Protein AF-A0A166X738-F1 (afdb_monomer)

Foldseek 3Di:
DLLQLLVCVVVLVLLSNCCQFAPFDDDDPVDPDDRTPLLVVFVVLVVCQVVQCPDPPQVLPPQRVQVVCLVVCCVVCCVVPVCVVVSVLSSLLSQLLSQLLNQLRCVVVVHHRGGRDHPLLCQVVDPDQGSLNVVLVQCVVQFLNDSNLVSCRLNSGSVSSVVSSVRCCVPPSVPPPPD

pLDDT: mean 89.38, std 10.73, range [49.12, 98.5]

Solvent-accessible surface area (backbone atoms only — not comparable to full-atom values): 9939 Å² total; per-residue (Å²): 109,66,70,63,39,41,53,18,56,77,69,67,34,31,51,60,36,34,47,58,44,66,33,70,56,85,80,52,102,87,59,86,84,57,57,28,45,39,44,47,52,40,53,56,50,59,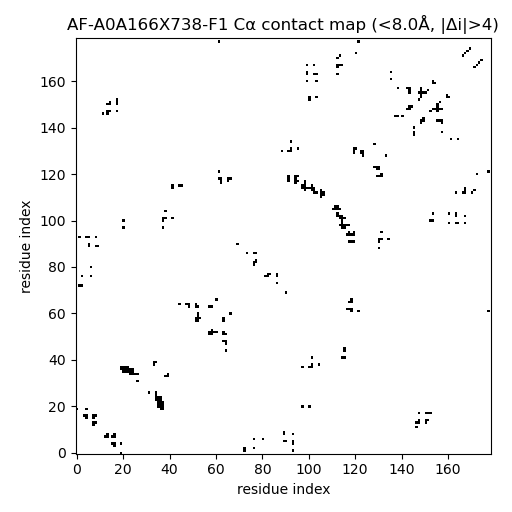73,40,47,71,59,40,42,70,39,88,96,23,63,84,47,94,30,38,64,44,54,49,50,52,64,68,46,42,62,63,50,31,72,75,67,68,37,71,84,51,45,64,58,46,51,37,53,45,37,51,51,52,17,48,51,29,18,42,55,30,42,75,69,80,40,72,78,48,50,58,73,34,62,43,70,67,50,60,74,52,99,69,80,27,63,64,57,49,52,53,52,52,40,67,74,40,35,57,71,20,62,52,21,64,38,44,36,61,82,40,30,38,69,53,44,49,52,42,50,54,47,44,41,63,66,51,61,69,64,58,78,86,114

Secondary structure (DSSP, 8-state):
-HHHHHHHHHTT-HHHHHHHHHPBPPPPTT--S--BHHHHHHHHHHHHHHHHTTSTT-TT-SSHHHHHHHHHHHHHHHHHH--GGGHHHHHHHHHHHHHHHHHHHHHHTT--------THHHHTTSSS--HHHHHHHHHHHHGGGSHHHHTTGGGG-HHHHHHHHHHHHHHTGGG----

Organism: NCBI:txid1365250

Radius of gyration: 15.96 Å; Cα contacts (8 Å, |Δi|>4): 202; chains: 1; bounding box: 40×41×42 Å

Mean predicted aligned error: 4.98 Å

Sequence (179 aa):
MYHAGIAALEGKNYKSLASIFYTKLGFSDYDNKDPFFALRVANAADELVDVFKRIPDHERNYTPISEYLYKLIQPELDDMLFLGKGYEELFDEFEILFALVVADLNKQDDRYVWGPLGRFGWKNRRHGTSPFEKLRKEAARSKNNWGPIKAGMFGGRYERFEEVAEQYKNEILANLRWF

Structure (mmCIF, N/CA/C/O backbone):
data_AF-A0A166X738-F1
#
_entry.id   AF-A0A166X738-F1
#
loop_
_atom_site.group_PDB
_atom_site.id
_atom_site.type_symbol
_atom_site.label_atom_id
_atom_site.label_alt_id
_atom_site.label_comp_id
_atom_site.label_asym_id
_atom_site.label_entity_id
_atom_site.label_seq_id
_atom_site.pdbx_PDB_ins_code
_atom_site.Cartn_x
_atom_site.Cartn_y
_atom_site.Cartn_z
_atom_site.occupancy
_atom_site.B_iso_or_equiv
_atom_site.auth_seq_id
_atom_site.auth_comp_id
_atom_site.auth_asym_id
_atom_site.auth_atom_id
_atom_site.pdbx_PDB_model_num
ATOM 1 N N . MET A 1 1 ? -1.830 -11.522 -5.787 1.00 90.62 1 MET A N 1
ATOM 2 C CA . MET A 1 1 ? -2.227 -10.256 -5.130 1.00 90.62 1 MET A CA 1
ATOM 3 C C . MET A 1 1 ? -2.080 -9.064 -6.070 1.00 90.62 1 MET A C 1
ATOM 5 O O . MET A 1 1 ? -3.099 -8.468 -6.370 1.00 90.62 1 MET A O 1
ATOM 9 N N . TYR A 1 2 ? -0.878 -8.764 -6.583 1.00 94.56 2 TYR A N 1
ATOM 10 C CA . TYR A 1 2 ? -0.628 -7.593 -7.445 1.00 94.56 2 TYR A CA 1
ATOM 11 C C . TYR A 1 2 ? -1.510 -7.530 -8.704 1.00 94.56 2 TYR A C 1
ATOM 13 O O . TYR A 1 2 ? -2.216 -6.546 -8.865 1.00 94.56 2 TYR A O 1
ATOM 21 N N . HIS A 1 3 ? -1.569 -8.585 -9.530 1.00 93.88 3 HIS A N 1
ATOM 22 C CA . HIS A 1 3 ? -2.442 -8.617 -10.719 1.00 93.88 3 HIS A CA 1
ATOM 23 C C . HIS A 1 3 ? -3.901 -8.255 -10.402 1.00 93.88 3 HIS A C 1
ATOM 25 O O . HIS A 1 3 ? -4.454 -7.309 -10.953 1.00 93.88 3 HIS A O 1
ATOM 31 N N . ALA A 1 4 ? -4.510 -8.980 -9.458 1.00 94.31 4 ALA A N 1
ATOM 32 C CA . ALA A 1 4 ? -5.895 -8.749 -9.055 1.00 94.31 4 ALA A CA 1
ATOM 33 C C . ALA A 1 4 ? -6.099 -7.372 -8.400 1.00 94.31 4 ALA A C 1
ATOM 35 O O . ALA A 1 4 ? -7.137 -6.748 -8.597 1.00 94.31 4 ALA A O 1
ATOM 36 N N . GLY A 1 5 ? -5.117 -6.893 -7.632 1.00 95.81 5 GLY A N 1
ATOM 37 C CA . GLY A 1 5 ? -5.168 -5.594 -6.970 1.00 95.81 5 GLY A CA 1
ATOM 38 C C . GLY A 1 5 ? -5.096 -4.424 -7.949 1.00 95.81 5 GLY A C 1
ATOM 39 O O . GLY A 1 5 ? -5.923 -3.520 -7.873 1.00 95.81 5 GLY A O 1
ATOM 40 N N . ILE A 1 6 ? -4.170 -4.474 -8.908 1.00 95.69 6 ILE A N 1
ATOM 41 C CA . ILE A 1 6 ? -4.024 -3.449 -9.948 1.00 95.69 6 ILE A CA 1
ATOM 42 C C . ILE A 1 6 ? -5.241 -3.457 -10.878 1.00 95.69 6 ILE A C 1
ATOM 44 O O . ILE A 1 6 ? -5.803 -2.399 -11.144 1.00 95.69 6 ILE A O 1
ATOM 48 N N . ALA A 1 7 ? -5.728 -4.633 -11.291 1.00 94.88 7 ALA A N 1
ATOM 49 C CA . ALA A 1 7 ? -6.957 -4.731 -12.080 1.00 94.88 7 ALA A CA 1
ATOM 50 C C . ALA A 1 7 ? -8.179 -4.166 -11.328 1.00 94.88 7 ALA A C 1
ATOM 52 O O . ALA A 1 7 ? -9.028 -3.495 -11.917 1.00 94.88 7 ALA A O 1
ATOM 53 N N . ALA A 1 8 ? -8.269 -4.401 -10.012 1.00 96.56 8 ALA A N 1
ATOM 54 C CA . ALA A 1 8 ? -9.327 -3.830 -9.186 1.00 96.56 8 ALA A CA 1
ATOM 55 C C . ALA A 1 8 ? -9.220 -2.301 -9.072 1.00 96.56 8 ALA A C 1
ATOM 57 O O . ALA A 1 8 ? -10.256 -1.637 -9.072 1.00 96.56 8 ALA A O 1
ATOM 58 N N . LEU A 1 9 ? -8.008 -1.743 -8.990 1.00 95.44 9 LEU A N 1
ATOM 59 C CA . LEU A 1 9 ? -7.795 -0.2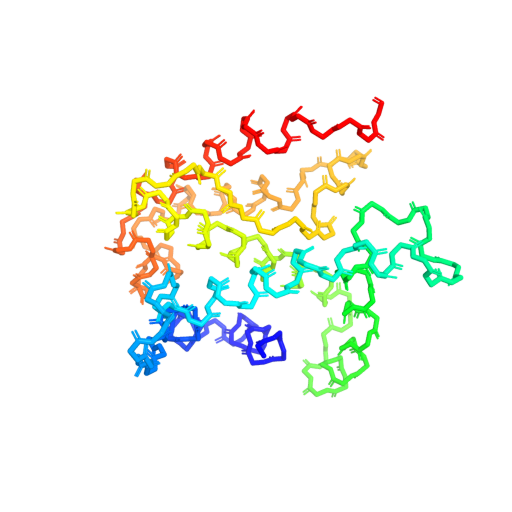94 -8.985 1.00 95.44 9 LEU A CA 1
ATOM 60 C C . LEU A 1 9 ? -8.168 0.351 -10.310 1.00 95.44 9 LEU A C 1
ATOM 62 O O . LEU A 1 9 ? -8.944 1.304 -10.308 1.00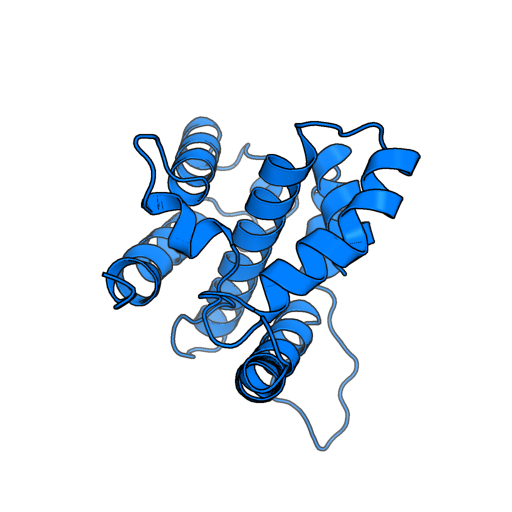 95.44 9 LEU A O 1
ATOM 66 N N . GLU A 1 10 ? -7.703 -0.215 -11.421 1.00 95.56 10 GLU A N 1
ATOM 67 C CA . GLU A 1 10 ? -8.010 0.308 -12.752 1.00 95.56 10 GLU A CA 1
ATOM 68 C C . GLU A 1 10 ? -9.523 0.300 -13.018 1.00 95.56 10 GLU A C 1
ATOM 70 O O . GLU A 1 10 ? -10.112 1.289 -13.453 1.00 95.56 10 GLU A O 1
ATOM 75 N N . GLY A 1 11 ? -10.205 -0.779 -12.623 1.00 95.38 11 GLY A N 1
ATOM 76 C CA . GLY A 1 11 ? -11.664 -0.867 -12.690 1.00 95.38 11 GLY A CA 1
ATOM 77 C C . GLY A 1 11 ? -12.417 -0.054 -11.626 1.00 95.38 11 GLY A C 1
ATOM 78 O O . GLY A 1 11 ? -13.643 -0.156 -11.556 1.00 95.38 11 GLY A O 1
ATOM 79 N N . LYS A 1 12 ? -11.726 0.693 -10.749 1.00 96.75 12 LYS A N 1
ATOM 80 C CA . LYS A 1 12 ? -12.288 1.394 -9.571 1.00 96.75 12 LYS A CA 1
ATOM 81 C C . LYS A 1 12 ? -13.158 0.494 -8.686 1.00 96.75 12 LYS A C 1
ATOM 83 O O . LYS A 1 12 ? -14.079 0.939 -7.993 1.00 96.75 12 LYS A O 1
ATOM 88 N N . ASN A 1 13 ? -12.862 -0.801 -8.686 1.00 97.62 13 ASN A N 1
ATOM 89 C CA . ASN A 1 13 ? -13.545 -1.823 -7.914 1.00 97.62 13 ASN A CA 1
ATOM 90 C C . ASN A 1 13 ? -12.908 -1.941 -6.524 1.00 97.62 13 ASN A C 1
ATOM 92 O O . ASN A 1 13 ? -12.354 -2.971 -6.128 1.00 97.62 13 ASN A O 1
ATOM 96 N N . TYR A 1 14 ? -13.021 -0.860 -5.752 1.00 98.06 14 TYR A N 1
ATOM 97 C CA . TYR A 1 14 ? -12.425 -0.760 -4.420 1.00 98.06 14 TYR A CA 1
ATOM 98 C C . TYR A 1 14 ? -12.972 -1.802 -3.436 1.00 98.06 14 TYR A C 1
ATOM 100 O O . TYR A 1 14 ? -12.277 -2.171 -2.496 1.00 98.06 14 TYR A O 1
ATOM 108 N N . LYS A 1 15 ? -14.184 -2.331 -3.662 1.00 98.00 15 LYS A N 1
ATOM 109 C CA . LYS A 1 15 ? -14.734 -3.451 -2.879 1.00 98.00 15 LYS A CA 1
ATOM 110 C C . LYS A 1 15 ? -13.915 -4.727 -3.058 1.00 98.00 15 LYS A C 1
ATOM 112 O O . LYS A 1 15 ? -13.620 -5.404 -2.075 1.00 98.00 15 LYS A O 1
ATOM 117 N N . SER A 1 16 ? -13.532 -5.046 -4.294 1.00 97.62 16 SER A N 1
ATOM 118 C CA . SER A 1 16 ? -12.679 -6.208 -4.570 1.00 97.62 16 SER A CA 1
ATOM 119 C C . SER A 1 16 ? -11.282 -5.998 -4.001 1.00 97.62 16 SER A C 1
ATOM 121 O O . SER A 1 16 ? -10.748 -6.896 -3.358 1.00 97.62 16 SER A O 1
ATOM 123 N N . LEU A 1 17 ? -10.733 -4.787 -4.137 1.00 97.75 17 LEU A N 1
ATOM 124 C CA . LEU A 1 17 ? -9.441 -4.448 -3.542 1.00 97.75 17 LEU A CA 1
ATOM 125 C C . LEU A 1 17 ? -9.458 -4.574 -2.008 1.00 97.75 17 LEU A C 1
ATOM 127 O O . LEU A 1 17 ? -8.571 -5.198 -1.433 1.00 97.75 17 LEU A O 1
ATOM 131 N N . ALA A 1 18 ? -10.500 -4.057 -1.347 1.00 97.75 18 ALA A N 1
ATOM 132 C CA . ALA A 1 18 ? -10.678 -4.195 0.098 1.00 97.75 18 ALA A CA 1
ATOM 133 C C . ALA A 1 18 ? -10.797 -5.671 0.496 1.00 97.75 18 ALA A C 1
ATOM 135 O O . ALA A 1 18 ? -10.169 -6.104 1.458 1.00 97.75 18 ALA A O 1
ATOM 136 N N . SER A 1 19 ? -11.547 -6.459 -0.279 1.00 96.94 19 SER A N 1
ATOM 137 C CA . SER A 1 19 ? -11.683 -7.896 -0.039 1.00 96.94 19 SER A CA 1
ATOM 138 C C . SER A 1 19 ? -10.327 -8.596 -0.101 1.00 96.94 19 SER A C 1
ATOM 140 O O . SER A 1 19 ? -10.018 -9.371 0.796 1.00 96.94 19 SER A O 1
ATOM 142 N N . ILE A 1 20 ? -9.483 -8.283 -1.090 1.00 96.00 20 ILE A N 1
ATOM 143 C CA . ILE A 1 20 ? -8.128 -8.848 -1.197 1.00 96.00 20 ILE A CA 1
ATOM 144 C C . ILE A 1 20 ? -7.303 -8.528 0.055 1.00 96.00 20 ILE A C 1
ATOM 146 O O . ILE A 1 20 ? -6.705 -9.434 0.633 1.00 96.00 20 ILE A O 1
ATOM 150 N N . PHE A 1 21 ? -7.278 -7.268 0.498 1.00 96.25 21 PHE A N 1
ATOM 151 C CA . PHE A 1 21 ? -6.438 -6.877 1.631 1.00 96.25 21 PHE A CA 1
ATOM 152 C C . PHE A 1 21 ? -6.926 -7.430 2.975 1.00 96.25 21 PHE A C 1
ATOM 154 O O . PHE A 1 21 ? -6.126 -7.941 3.760 1.00 96.25 21 PHE A O 1
ATOM 161 N N . TYR A 1 22 ? -8.234 -7.362 3.229 1.00 95.75 22 TYR A N 1
ATOM 162 C CA . TYR A 1 22 ? -8.842 -7.754 4.503 1.00 95.75 22 TYR A CA 1
ATOM 163 C C . TYR A 1 22 ? -9.325 -9.212 4.529 1.00 95.75 22 TYR A C 1
ATOM 165 O O . TYR A 1 22 ? -10.008 -9.614 5.475 1.00 95.75 22 TYR A O 1
ATOM 173 N N . THR A 1 23 ? -8.971 -10.025 3.525 1.00 94.94 23 THR A N 1
ATOM 174 C CA . THR A 1 23 ? -9.244 -11.469 3.546 1.00 94.94 23 THR A CA 1
ATOM 175 C C . THR A 1 23 ? -8.582 -12.082 4.772 1.00 94.94 23 THR A C 1
ATOM 177 O O . THR A 1 23 ? -7.361 -12.008 4.927 1.00 94.94 23 THR A O 1
ATOM 180 N N . LYS A 1 24 ? -9.396 -12.701 5.632 1.00 91.56 24 LYS A N 1
ATOM 181 C CA . LYS A 1 24 ? -8.899 -13.470 6.768 1.00 91.56 24 LYS A CA 1
ATOM 182 C C . LYS A 1 24 ? -8.440 -14.844 6.303 1.00 91.56 24 LYS A C 1
ATOM 184 O O . LYS A 1 24 ? -9.158 -15.520 5.570 1.00 91.56 24 LYS A O 1
ATOM 189 N N . LEU A 1 25 ? -7.258 -15.247 6.735 1.00 86.94 25 LEU A N 1
ATOM 190 C CA . LEU A 1 25 ? -6.723 -16.576 6.490 1.00 86.94 25 LEU A CA 1
ATOM 191 C C . LEU A 1 25 ? -7.160 -17.524 7.609 1.00 86.94 25 LEU A C 1
ATOM 193 O O . LEU A 1 25 ? -7.401 -17.099 8.738 1.00 86.94 25 LEU A O 1
ATOM 197 N N . GLY A 1 26 ? -7.298 -18.808 7.278 1.00 74.62 26 GLY A N 1
ATOM 198 C CA . GLY A 1 26 ? -7.605 -19.839 8.267 1.00 74.62 26 GLY A CA 1
ATOM 199 C C . GLY A 1 26 ? -6.485 -19.964 9.301 1.00 74.62 26 GLY A C 1
ATOM 200 O O . GLY A 1 26 ? -5.308 -19.858 8.960 1.00 74.62 26 GLY A O 1
ATOM 201 N N . PHE A 1 27 ? -6.860 -20.189 10.557 1.00 64.31 27 PHE A N 1
ATOM 202 C CA . PHE A 1 27 ? -5.919 -20.392 11.654 1.00 64.31 27 PHE A CA 1
ATOM 203 C C . PHE A 1 27 ? -5.371 -21.823 11.611 1.00 64.31 27 PHE A C 1
ATOM 205 O O . PHE A 1 27 ? -6.142 -22.777 11.510 1.00 64.31 27 PHE A O 1
ATOM 212 N N . SER A 1 28 ? -4.052 -21.980 11.712 1.00 56.41 28 SER A N 1
ATOM 213 C CA . SER A 1 28 ? -3.466 -23.197 12.275 1.00 56.41 28 SER A CA 1
ATOM 214 C C . SER A 1 28 ? -3.117 -22.903 13.733 1.00 56.41 28 SER A C 1
ATOM 216 O O . SER A 1 28 ? -2.697 -21.788 14.049 1.00 56.41 28 SER A O 1
ATOM 218 N N . ASP A 1 29 ? -3.271 -23.884 14.626 1.00 54.25 29 ASP A N 1
ATOM 219 C CA . ASP A 1 29 ? -3.031 -23.728 16.075 1.00 54.25 29 ASP A CA 1
ATOM 220 C C . ASP A 1 29 ? -1.602 -23.258 16.429 1.00 54.25 29 ASP A C 1
ATOM 222 O O . ASP A 1 29 ? -1.327 -22.880 17.566 1.00 54.25 29 ASP A O 1
ATOM 226 N N . TYR A 1 30 ? -0.689 -23.249 15.453 1.00 55.53 30 TYR A N 1
ATOM 227 C CA . TYR A 1 30 ? 0.707 -22.856 15.609 1.00 55.53 30 TYR A CA 1
ATOM 228 C C . TYR A 1 30 ? 1.026 -21.419 15.183 1.00 55.53 30 TYR A C 1
ATOM 230 O O . TYR A 1 30 ? 2.107 -20.938 15.518 1.00 55.53 30 TYR A O 1
ATOM 238 N N . ASP A 1 31 ? 0.142 -20.720 14.461 1.00 56.62 31 ASP A N 1
ATOM 239 C CA . ASP A 1 31 ? 0.537 -19.471 13.805 1.00 56.62 31 ASP A CA 1
ATOM 240 C C . ASP A 1 31 ? -0.569 -18.407 13.784 1.00 56.62 31 ASP A C 1
ATOM 242 O O . ASP A 1 31 ? -1.237 -18.140 12.782 1.00 56.62 31 ASP A O 1
ATOM 246 N N . ASN A 1 32 ? -0.755 -17.797 14.954 1.00 59.00 32 ASN A N 1
ATOM 247 C CA . ASN A 1 32 ? -1.822 -16.843 15.246 1.00 59.00 32 ASN A CA 1
ATOM 248 C C . ASN A 1 32 ? -1.406 -15.369 15.060 1.00 59.00 32 ASN A C 1
ATOM 250 O O . ASN A 1 32 ? -2.062 -14.476 15.587 1.00 59.00 32 ASN A O 1
ATOM 254 N N . LYS A 1 33 ? -0.278 -15.088 14.390 1.00 64.75 33 LYS A N 1
ATOM 255 C CA . LYS A 1 33 ? 0.307 -13.735 14.406 1.00 64.75 33 LYS A CA 1
ATOM 256 C C . LYS A 1 33 ? -0.304 -12.776 13.389 1.00 64.75 33 LYS A C 1
ATOM 258 O O . LYS A 1 33 ? -0.385 -11.589 13.670 1.00 64.75 33 LYS A O 1
ATOM 263 N N . ASP A 1 34 ? -0.781 -13.266 12.246 1.00 71.81 34 ASP A N 1
ATOM 264 C CA . ASP A 1 34 ? -1.251 -12.403 11.156 1.00 71.81 34 ASP A CA 1
ATOM 265 C C . ASP A 1 34 ? -2.513 -12.980 10.503 1.00 71.81 34 ASP A C 1
ATOM 267 O O . ASP A 1 34 ? -2.418 -13.829 9.606 1.00 71.81 34 ASP A O 1
ATOM 271 N N . PRO A 1 35 ? -3.710 -12.539 10.930 1.00 82.50 35 PRO A N 1
ATOM 272 C CA . PRO A 1 35 ? -4.960 -13.116 10.451 1.00 82.50 35 PRO A CA 1
ATOM 273 C C . PRO A 1 35 ? -5.314 -12.656 9.035 1.00 82.50 35 PRO A C 1
ATOM 275 O O . PRO A 1 35 ? -6.196 -13.247 8.425 1.00 82.50 35 PRO A O 1
ATOM 278 N N . PHE A 1 36 ? -4.668 -11.615 8.502 1.00 91.31 36 PHE A N 1
ATOM 279 C CA . PHE A 1 36 ? -5.006 -11.024 7.208 1.00 91.31 36 PHE A CA 1
ATOM 280 C C . PHE A 1 36 ? -4.007 -11.401 6.115 1.00 91.31 36 PHE A C 1
ATOM 282 O O . PHE A 1 36 ? -2.793 -11.391 6.326 1.00 91.31 36 PHE A O 1
ATOM 289 N N . PHE A 1 37 ? -4.521 -11.653 4.910 1.00 90.81 37 PHE A N 1
ATOM 290 C CA . PHE A 1 37 ? -3.708 -11.974 3.739 1.00 90.81 37 PHE A CA 1
ATOM 291 C C . PHE A 1 37 ? -2.680 -10.880 3.423 1.00 90.81 37 PHE A C 1
ATOM 293 O O . PHE A 1 37 ? -1.524 -11.200 3.154 1.00 90.81 37 PHE A O 1
ATOM 300 N N . ALA A 1 38 ? -3.056 -9.600 3.538 1.00 94.19 38 ALA A N 1
ATOM 301 C CA . ALA A 1 38 ? -2.131 -8.484 3.334 1.00 94.19 38 ALA A CA 1
ATOM 302 C C . ALA A 1 38 ? -0.926 -8.520 4.292 1.00 94.19 38 ALA A C 1
ATOM 304 O O . ALA A 1 38 ? 0.206 -8.360 3.839 1.00 94.19 38 ALA A O 1
ATOM 305 N N . LEU A 1 39 ? -1.150 -8.781 5.587 1.00 93.06 39 LEU A N 1
ATOM 306 C CA . LEU A 1 39 ? -0.070 -8.897 6.577 1.00 93.06 39 LEU A CA 1
ATOM 307 C C . LEU A 1 39 ? 0.874 -10.053 6.239 1.00 93.06 39 LEU A C 1
ATOM 309 O O . LEU A 1 39 ? 2.085 -9.867 6.212 1.00 93.06 39 LEU A O 1
ATOM 313 N N . ARG A 1 40 ? 0.329 -11.230 5.903 1.00 90.62 40 ARG A N 1
ATOM 314 C CA . ARG A 1 40 ? 1.148 -12.392 5.524 1.00 90.62 40 ARG A CA 1
ATOM 315 C C . ARG A 1 40 ? 2.013 -12.125 4.304 1.00 90.62 40 ARG A C 1
ATOM 317 O O . ARG A 1 40 ? 3.188 -12.475 4.306 1.00 90.62 40 ARG A O 1
ATOM 324 N N . VAL A 1 41 ? 1.445 -11.503 3.270 1.00 92.69 41 VAL A N 1
ATOM 325 C CA . VAL A 1 41 ? 2.203 -11.152 2.064 1.00 92.69 41 VAL A CA 1
ATOM 326 C C . VAL A 1 41 ? 3.282 -10.119 2.386 1.00 92.69 41 VAL A C 1
ATOM 328 O O . VAL A 1 41 ? 4.390 -10.238 1.873 1.00 92.69 41 VAL A O 1
ATOM 331 N N . ALA A 1 42 ? 2.987 -9.134 3.238 1.00 93.00 42 ALA A N 1
ATOM 332 C CA . ALA A 1 42 ? 3.964 -8.133 3.651 1.00 93.00 42 ALA A CA 1
ATOM 333 C C . ALA A 1 42 ? 5.133 -8.748 4.431 1.00 93.00 42 ALA A C 1
ATOM 335 O O . ALA A 1 42 ? 6.281 -8.483 4.089 1.00 93.00 42 ALA A O 1
ATOM 336 N N . ASN A 1 43 ? 4.849 -9.608 5.410 1.00 90.31 43 ASN A N 1
ATOM 337 C CA . ASN A 1 43 ? 5.875 -10.261 6.224 1.00 90.31 43 ASN A CA 1
ATOM 338 C C . ASN A 1 43 ? 6.729 -11.223 5.388 1.00 90.31 43 ASN A C 1
ATOM 340 O O . ASN A 1 43 ? 7.952 -11.175 5.454 1.00 90.31 43 ASN A O 1
ATOM 344 N N . ALA A 1 44 ? 6.105 -12.014 4.508 1.00 88.94 44 ALA A N 1
ATOM 345 C CA . ALA A 1 44 ? 6.839 -12.873 3.580 1.00 88.94 44 ALA A CA 1
ATOM 346 C C . ALA A 1 44 ? 7.722 -12.066 2.611 1.00 88.94 44 ALA A C 1
ATOM 348 O O . ALA A 1 44 ? 8.817 -12.497 2.261 1.00 88.94 44 ALA A O 1
ATOM 349 N N . ALA A 1 45 ? 7.262 -10.895 2.158 1.00 88.44 45 ALA A N 1
ATOM 350 C CA . ALA A 1 45 ? 8.083 -10.018 1.331 1.00 88.44 45 ALA A CA 1
ATOM 351 C C . ALA A 1 45 ? 9.269 -9.446 2.121 1.00 88.44 45 ALA A C 1
ATOM 353 O O . ALA A 1 45 ? 10.374 -9.426 1.586 1.00 88.44 45 ALA A O 1
ATOM 354 N N . ASP A 1 46 ? 9.061 -9.024 3.371 1.00 87.62 46 ASP A N 1
ATOM 355 C CA . ASP A 1 46 ? 10.113 -8.487 4.245 1.00 87.62 46 ASP A CA 1
ATOM 356 C C . ASP A 1 46 ? 11.236 -9.511 4.486 1.00 87.62 46 ASP A C 1
ATOM 358 O O . ASP A 1 46 ? 12.410 -9.208 4.268 1.00 87.62 46 ASP A O 1
ATOM 362 N N . GLU A 1 47 ? 10.877 -10.766 4.778 1.00 87.06 47 GLU A N 1
ATOM 363 C CA . GLU A 1 47 ? 11.825 -11.880 4.946 1.00 87.06 47 GLU A CA 1
ATOM 364 C C . GLU A 1 47 ? 12.689 -12.137 3.696 1.00 87.06 47 GLU A C 1
ATOM 366 O O . GLU A 1 47 ? 13.831 -12.594 3.790 1.00 87.06 47 GLU A O 1
ATOM 371 N N . LEU A 1 48 ? 12.165 -11.828 2.507 1.00 85.62 48 LEU A N 1
ATOM 372 C CA . LEU A 1 48 ? 12.850 -12.049 1.235 1.00 85.62 48 LEU A CA 1
ATOM 373 C C . LEU A 1 48 ? 13.719 -10.865 0.792 1.00 85.62 48 LEU A C 1
ATOM 375 O O . LEU A 1 48 ? 14.489 -11.017 -0.162 1.00 85.62 48 LEU A O 1
ATOM 379 N N . VAL A 1 49 ? 13.648 -9.701 1.450 1.00 82.38 49 VAL A N 1
ATOM 380 C CA . VAL A 1 49 ? 14.372 -8.490 1.014 1.00 82.38 49 VAL A CA 1
ATOM 381 C C . VAL A 1 49 ? 15.874 -8.748 0.908 1.00 82.38 49 VAL A C 1
ATOM 383 O O . VAL A 1 49 ? 16.497 -8.394 -0.098 1.00 82.38 49 VAL A O 1
ATOM 386 N N . ASP A 1 50 ? 16.456 -9.409 1.907 1.00 79.69 50 ASP A N 1
ATOM 387 C CA . ASP A 1 50 ? 17.892 -9.698 1.935 1.00 79.69 50 ASP A CA 1
ATOM 388 C C . ASP A 1 50 ? 18.311 -10.739 0.896 1.00 79.69 50 ASP A C 1
ATOM 390 O O . ASP A 1 50 ? 19.437 -10.695 0.397 1.00 79.69 50 ASP A O 1
ATOM 394 N N . VAL A 1 51 ? 17.407 -11.647 0.518 1.00 82.50 51 VAL A N 1
ATOM 395 C CA . VAL A 1 51 ? 17.640 -12.605 -0.571 1.00 82.50 51 VAL A CA 1
ATOM 396 C C . VAL A 1 51 ? 17.696 -11.866 -1.904 1.00 82.50 51 VAL A C 1
ATOM 398 O O . VAL A 1 51 ? 18.630 -12.061 -2.680 1.00 82.50 51 VAL A O 1
ATOM 401 N N . PHE A 1 52 ? 16.749 -10.959 -2.148 1.00 78.94 52 PHE A N 1
ATOM 402 C CA . PHE A 1 52 ? 16.694 -10.183 -3.387 1.00 78.94 52 PHE A CA 1
ATOM 403 C C . PHE A 1 52 ? 17.886 -9.239 -3.560 1.00 78.94 52 PHE A C 1
ATOM 405 O O . PHE A 1 52 ? 18.334 -9.031 -4.683 1.00 78.94 52 PHE A O 1
ATOM 412 N N . LYS A 1 53 ? 18.452 -8.713 -2.468 1.00 75.38 53 LYS A N 1
ATOM 413 C CA . LYS A 1 53 ? 19.683 -7.906 -2.523 1.00 75.38 53 LYS A CA 1
ATOM 414 C C . LYS A 1 53 ? 20.923 -8.697 -2.953 1.00 75.38 53 LYS A C 1
ATOM 416 O O . LYS A 1 53 ? 21.902 -8.078 -3.353 1.00 75.38 53 LYS A O 1
ATOM 421 N N . ARG A 1 54 ? 20.901 -10.032 -2.862 1.00 80.50 54 ARG A N 1
ATOM 422 C CA . ARG A 1 54 ? 22.004 -10.915 -3.291 1.00 80.50 54 ARG A CA 1
ATOM 423 C C . ARG A 1 54 ? 21.909 -11.329 -4.760 1.00 80.50 54 ARG A C 1
ATOM 425 O O . ARG A 1 54 ? 22.827 -11.975 -5.257 1.00 80.50 54 ARG A O 1
ATOM 432 N N . ILE A 1 55 ? 20.808 -11.007 -5.442 1.00 76.06 55 ILE A N 1
ATOM 433 C CA . ILE A 1 55 ? 20.657 -11.274 -6.873 1.00 76.06 55 ILE A CA 1
ATOM 434 C C . ILE A 1 55 ? 21.505 -10.242 -7.637 1.00 76.06 55 ILE A C 1
ATOM 436 O O . ILE A 1 55 ? 21.366 -9.043 -7.363 1.00 76.06 55 ILE A O 1
ATOM 440 N N . PRO A 1 56 ? 22.359 -10.669 -8.590 1.00 72.44 56 PRO A N 1
ATOM 441 C CA . PRO A 1 56 ? 23.099 -9.747 -9.449 1.00 72.44 56 PRO A CA 1
ATOM 442 C C . PRO A 1 56 ? 22.165 -8.704 -10.079 1.00 72.44 56 PRO A C 1
ATOM 444 O O . PRO A 1 56 ? 21.030 -9.024 -10.421 1.00 72.44 56 PRO A O 1
ATOM 447 N N . ASP A 1 57 ? 22.623 -7.457 -10.197 1.00 73.38 57 ASP A N 1
ATOM 448 C CA . ASP A 1 57 ? 21.858 -6.288 -10.678 1.00 73.38 57 ASP A CA 1
ATOM 449 C C . ASP A 1 57 ? 20.754 -5.748 -9.741 1.00 73.38 57 ASP A C 1
ATOM 451 O O . ASP A 1 57 ? 20.141 -4.719 -10.041 1.00 73.38 57 ASP A O 1
ATOM 455 N N . HIS A 1 58 ? 20.516 -6.364 -8.575 1.00 71.25 58 HIS A N 1
ATOM 456 C CA . HIS A 1 58 ? 19.516 -5.898 -7.598 1.00 71.25 58 HIS A CA 1
ATOM 457 C C . HIS A 1 58 ? 20.111 -5.251 -6.336 1.00 71.25 58 HIS A C 1
ATOM 459 O O . HIS A 1 58 ? 19.377 -4.663 -5.540 1.00 71.25 58 HIS A O 1
ATOM 465 N N . GLU A 1 59 ? 21.434 -5.275 -6.183 1.00 72.12 59 GLU A N 1
ATOM 466 C CA . GLU A 1 59 ? 22.169 -4.836 -4.984 1.00 72.12 59 GLU A CA 1
ATOM 467 C C . GLU A 1 59 ? 21.986 -3.341 -4.669 1.00 72.12 59 GLU A C 1
ATOM 469 O O . GLU A 1 59 ? 22.015 -2.926 -3.511 1.00 72.12 59 GLU A O 1
ATOM 474 N N . ARG A 1 60 ? 21.805 -2.517 -5.711 1.00 73.81 60 ARG A N 1
ATOM 475 C CA . ARG A 1 60 ? 21.674 -1.052 -5.608 1.00 73.81 60 ARG A CA 1
ATOM 476 C C . ARG A 1 60 ? 20.227 -0.564 -5.618 1.00 73.81 60 ARG A C 1
ATOM 478 O O . ARG A 1 60 ? 19.996 0.640 -5.513 1.00 73.81 60 ARG A O 1
ATOM 485 N N . ASN A 1 61 ? 19.258 -1.466 -5.765 1.00 78.81 61 ASN A N 1
ATOM 486 C CA . ASN A 1 61 ? 17.853 -1.086 -5.784 1.00 78.81 61 ASN A CA 1
ATOM 487 C C . ASN A 1 61 ? 17.388 -0.777 -4.360 1.00 78.81 61 ASN A C 1
ATOM 489 O O . ASN A 1 61 ? 17.537 -1.595 -3.455 1.00 78.81 61 ASN A O 1
ATOM 493 N N . TYR A 1 62 ? 16.768 0.389 -4.172 1.00 82.06 62 TYR A N 1
ATOM 494 C CA . TYR A 1 62 ? 16.177 0.767 -2.886 1.00 82.06 62 TYR A CA 1
ATOM 495 C C . TYR A 1 62 ? 15.018 -0.160 -2.487 1.00 82.06 62 TYR A C 1
ATOM 497 O O . TYR A 1 62 ? 14.812 -0.420 -1.305 1.00 82.06 62 TYR A O 1
ATOM 505 N N . THR A 1 63 ? 14.296 -0.693 -3.478 1.00 87.75 63 THR A N 1
ATOM 506 C CA . THR A 1 63 ? 13.130 -1.572 -3.300 1.00 87.75 63 THR A CA 1
ATOM 507 C C . THR A 1 63 ? 13.199 -2.765 -4.264 1.00 87.75 63 THR A C 1
ATOM 509 O O . THR A 1 63 ? 12.444 -2.819 -5.236 1.00 87.75 63 THR A O 1
ATOM 512 N N . PRO A 1 64 ? 14.124 -3.723 -4.058 1.00 86.50 64 PRO A N 1
ATOM 513 C CA . PRO A 1 64 ? 14.483 -4.717 -5.073 1.00 86.50 64 PRO A CA 1
ATOM 514 C C . PRO A 1 64 ? 13.342 -5.681 -5.428 1.00 86.50 64 PRO A C 1
ATOM 516 O O . PRO A 1 64 ? 13.200 -6.028 -6.599 1.00 86.50 64 PRO A O 1
ATOM 519 N N . ILE A 1 65 ? 12.509 -6.071 -4.453 1.00 90.31 65 ILE A N 1
ATOM 520 C CA . ILE A 1 65 ? 11.326 -6.920 -4.685 1.00 90.31 65 ILE A CA 1
ATOM 521 C C . ILE A 1 65 ? 10.287 -6.167 -5.513 1.00 90.31 65 ILE A C 1
ATOM 523 O O . ILE A 1 65 ? 9.784 -6.685 -6.503 1.00 90.31 65 ILE A O 1
ATOM 527 N N . SER A 1 66 ? 9.992 -4.928 -5.129 1.00 93.00 66 SER A N 1
ATOM 528 C CA . SER A 1 66 ? 9.016 -4.088 -5.819 1.00 93.00 66 SER A CA 1
ATOM 529 C C . SER A 1 66 ? 9.451 -3.769 -7.260 1.00 93.00 66 SER A C 1
ATOM 531 O O . SER A 1 66 ? 8.651 -3.874 -8.185 1.00 93.00 66 SER A O 1
ATOM 533 N N . GLU A 1 67 ? 10.743 -3.499 -7.492 1.00 91.62 67 GLU A N 1
ATOM 534 C CA . GLU A 1 67 ? 11.318 -3.345 -8.842 1.00 91.62 67 GLU A CA 1
ATOM 535 C C . GLU A 1 67 ? 11.187 -4.616 -9.687 1.00 91.62 67 GLU A C 1
ATOM 537 O O . GLU A 1 67 ? 10.859 -4.551 -10.874 1.00 91.62 67 GLU A O 1
ATOM 542 N N . TYR A 1 68 ? 11.433 -5.780 -9.081 1.00 91.06 68 TYR A N 1
ATOM 543 C CA . TYR A 1 68 ? 11.268 -7.064 -9.753 1.00 91.06 68 TYR A CA 1
ATOM 544 C C . TYR A 1 68 ? 9.803 -7.312 -10.131 1.00 91.06 68 TYR A C 1
ATOM 546 O O . TYR A 1 68 ? 9.510 -7.602 -11.290 1.00 91.06 68 TYR A O 1
ATOM 554 N N . LEU A 1 69 ? 8.877 -7.137 -9.182 1.00 92.94 69 LEU A N 1
ATOM 555 C CA . LEU A 1 69 ? 7.443 -7.318 -9.410 1.00 92.94 69 LEU A CA 1
ATOM 556 C C . LEU A 1 69 ? 6.906 -6.341 -10.455 1.00 92.94 69 LEU A C 1
ATOM 558 O O . LEU A 1 69 ? 6.146 -6.755 -11.324 1.00 92.94 69 LEU A O 1
ATOM 562 N N . TYR A 1 70 ? 7.340 -5.080 -10.418 1.00 94.06 70 TYR A N 1
ATOM 563 C CA . TYR A 1 70 ? 6.961 -4.079 -11.409 1.00 94.06 70 TYR A CA 1
ATOM 564 C C . TYR A 1 70 ? 7.272 -4.556 -12.829 1.00 94.06 70 TYR A C 1
ATOM 566 O O . TYR A 1 70 ? 6.385 -4.543 -13.679 1.00 94.06 70 TYR A O 1
ATOM 574 N N . LYS A 1 71 ? 8.502 -5.024 -13.074 1.00 92.75 71 LYS A N 1
ATOM 575 C CA . LYS A 1 71 ? 8.934 -5.501 -14.397 1.00 92.75 71 LYS A CA 1
ATOM 576 C C . LYS A 1 71 ? 8.282 -6.821 -14.793 1.00 92.75 71 LYS A C 1
ATOM 578 O O . LYS A 1 71 ? 7.963 -7.000 -15.961 1.00 92.75 71 LYS A O 1
ATOM 583 N N . LEU A 1 72 ? 8.104 -7.734 -13.839 1.00 93.50 72 LEU A N 1
ATOM 584 C CA . LEU A 1 72 ? 7.514 -9.049 -14.086 1.00 93.50 72 LEU A CA 1
ATOM 585 C C . LEU A 1 72 ? 6.051 -8.936 -14.532 1.00 93.50 72 LEU A C 1
ATOM 587 O O . LEU A 1 72 ? 5.624 -9.650 -15.427 1.00 93.50 72 LEU A O 1
ATOM 591 N N . ILE A 1 73 ? 5.299 -8.042 -13.893 1.00 93.50 73 ILE A N 1
ATOM 592 C CA . ILE A 1 73 ? 3.844 -7.932 -14.045 1.00 93.50 73 ILE A CA 1
ATOM 593 C C . ILE A 1 73 ? 3.457 -6.991 -15.193 1.00 93.50 73 ILE A C 1
ATOM 595 O O . ILE A 1 73 ? 2.367 -7.116 -15.751 1.00 93.50 73 ILE A O 1
ATOM 599 N N . GLN A 1 74 ? 4.344 -6.057 -15.556 1.00 93.38 74 GLN A N 1
ATOM 600 C CA . GLN A 1 74 ? 4.057 -5.036 -16.562 1.00 93.38 74 GLN A CA 1
ATOM 601 C C . GLN A 1 74 ? 3.546 -5.612 -17.888 1.00 93.38 74 GLN A C 1
ATOM 603 O O . GLN A 1 74 ? 2.500 -5.140 -18.319 1.00 93.38 74 GLN A O 1
ATOM 608 N N . PRO A 1 75 ? 4.205 -6.599 -18.532 1.00 92.31 75 PRO A N 1
ATOM 609 C CA . PRO A 1 75 ? 3.783 -7.051 -19.857 1.00 92.31 75 PRO A CA 1
ATOM 610 C C . PRO A 1 75 ? 2.367 -7.631 -19.844 1.00 92.31 75 PRO A C 1
ATOM 612 O O . PRO A 1 75 ? 1.548 -7.270 -20.679 1.00 92.31 75 PRO A O 1
ATOM 615 N N . GLU A 1 76 ? 2.051 -8.463 -18.847 1.00 90.94 76 GLU A N 1
ATOM 616 C CA . GLU A 1 76 ? 0.739 -9.107 -18.744 1.00 90.94 76 GLU A CA 1
ATOM 617 C C . GLU A 1 76 ? -0.379 -8.084 -18.514 1.00 90.94 76 GLU A C 1
ATOM 619 O O . GLU A 1 76 ? -1.411 -8.129 -19.182 1.00 90.94 76 GLU A O 1
ATOM 624 N N . LEU A 1 77 ? -0.188 -7.137 -17.590 1.00 90.12 77 LEU A N 1
ATOM 625 C CA . LEU A 1 77 ? -1.214 -6.129 -17.315 1.00 90.12 77 LEU A CA 1
ATOM 626 C C . LEU A 1 77 ? -1.335 -5.090 -18.426 1.00 90.12 77 LEU A C 1
ATOM 628 O O . LEU A 1 77 ? -2.446 -4.636 -18.694 1.00 90.12 77 LEU A O 1
ATOM 632 N N . ASP A 1 78 ? -0.228 -4.714 -19.061 1.00 89.38 78 ASP A N 1
ATOM 633 C CA . ASP A 1 78 ? -0.246 -3.755 -20.159 1.00 89.38 78 ASP A CA 1
ATOM 634 C C . ASP A 1 78 ? -0.969 -4.334 -21.382 1.00 89.38 78 ASP A C 1
ATOM 636 O O . ASP A 1 78 ? -1.859 -3.688 -21.929 1.00 89.38 78 ASP A O 1
ATOM 640 N N . ASP A 1 79 ? -0.697 -5.594 -21.733 1.00 89.19 79 ASP A N 1
ATOM 641 C CA . ASP A 1 79 ? -1.376 -6.276 -22.839 1.00 89.19 79 ASP A CA 1
ATOM 642 C C . ASP A 1 79 ? -2.870 -6.511 -22.554 1.00 89.19 79 ASP A C 1
ATOM 644 O O . ASP A 1 79 ? -3.708 -6.383 -23.448 1.00 89.19 79 ASP A O 1
ATOM 648 N N . MET A 1 80 ? -3.230 -6.851 -21.310 1.00 89.38 80 MET A N 1
ATOM 649 C CA . MET A 1 80 ? -4.620 -7.146 -20.943 1.00 89.38 80 MET A CA 1
ATOM 650 C C . MET A 1 80 ? -5.489 -5.898 -20.760 1.00 89.38 80 MET A C 1
ATOM 652 O O . MET A 1 80 ? -6.684 -5.940 -21.059 1.00 89.38 80 MET A O 1
ATOM 656 N N . LEU A 1 81 ? -4.926 -4.819 -20.209 1.00 88.31 81 LEU A N 1
ATOM 657 C CA . LEU A 1 81 ? -5.673 -3.623 -19.805 1.00 88.31 81 LEU A CA 1
ATOM 658 C C . LEU A 1 81 ? -5.321 -2.376 -20.633 1.00 88.31 81 LEU A C 1
ATOM 660 O O . LEU A 1 81 ? -5.949 -1.338 -20.441 1.00 88.31 81 LEU A O 1
ATOM 664 N N . PHE A 1 82 ? -4.371 -2.469 -21.570 1.00 89.2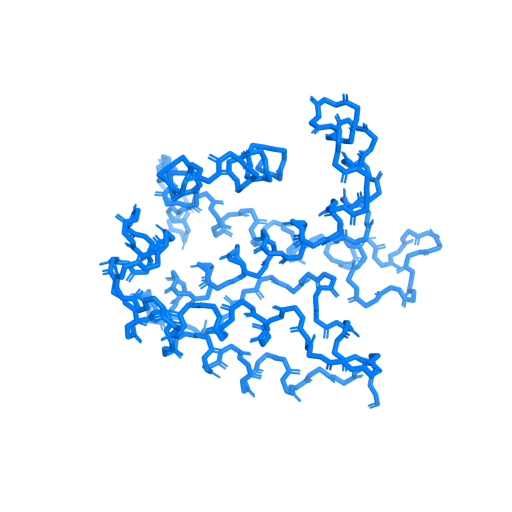5 82 PHE A N 1
ATOM 665 C CA . PHE A 1 82 ? -3.912 -1.369 -22.430 1.00 89.25 82 PHE A CA 1
ATOM 666 C C . PHE A 1 82 ? -3.442 -0.137 -21.635 1.00 89.25 82 PHE A C 1
ATOM 668 O O . PHE A 1 82 ? -3.803 1.001 -21.945 1.00 89.25 82 PHE A O 1
ATOM 675 N N . LEU A 1 83 ? -2.649 -0.358 -20.583 1.00 86.12 83 LEU A N 1
ATOM 676 C CA . LEU A 1 83 ? -2.308 0.669 -19.587 1.00 86.12 83 LEU A CA 1
ATOM 677 C C . LEU A 1 83 ? -1.285 1.692 -20.097 1.00 86.12 83 LEU A C 1
ATOM 679 O O . LEU A 1 83 ? -1.274 2.845 -19.660 1.00 86.12 83 LEU A O 1
ATOM 683 N N . GLY A 1 84 ? -0.393 1.278 -20.991 1.00 87.31 84 GLY A N 1
ATOM 684 C CA . GLY A 1 84 ? 0.772 2.005 -21.466 1.00 87.31 84 GLY A CA 1
ATOM 685 C C . GLY A 1 84 ? 1.493 2.746 -20.340 1.00 87.31 84 GLY A C 1
ATOM 686 O O . GLY A 1 84 ? 2.053 2.169 -19.409 1.00 87.31 84 GLY A O 1
ATOM 687 N N . LYS A 1 85 ? 1.459 4.080 -20.410 1.00 84.31 85 LYS A N 1
ATOM 688 C CA . LYS A 1 85 ? 2.113 4.960 -19.427 1.00 84.31 85 LYS A CA 1
ATOM 689 C C . LYS A 1 85 ? 1.396 5.021 -18.070 1.00 84.31 85 LYS A C 1
ATOM 691 O O . LYS A 1 85 ? 2.010 5.457 -17.103 1.00 84.31 85 LYS A O 1
ATOM 696 N N . GLY A 1 86 ? 0.131 4.607 -17.993 1.00 89.62 86 GLY A N 1
ATOM 697 C CA . GLY A 1 86 ? -0.663 4.598 -16.761 1.00 89.62 86 GLY A CA 1
ATOM 698 C C . GLY A 1 86 ? -0.274 3.488 -15.784 1.00 89.62 86 GLY A C 1
ATOM 699 O O . GLY A 1 86 ? -0.553 3.604 -14.592 1.00 89.62 86 GLY A O 1
ATOM 700 N N . TYR A 1 87 ? 0.428 2.450 -16.254 1.00 93.50 87 TYR A N 1
ATOM 701 C CA . TYR A 1 87 ? 0.830 1.318 -15.418 1.00 93.50 87 TYR A CA 1
ATOM 702 C C . TYR A 1 87 ? 1.655 1.741 -14.197 1.00 93.50 87 TYR A C 1
ATOM 704 O O . TYR A 1 87 ? 1.411 1.262 -13.092 1.00 93.50 87 TYR A O 1
ATOM 712 N N . GLU A 1 88 ? 2.607 2.664 -14.369 1.00 93.69 88 GLU A N 1
ATOM 713 C CA . GLU A 1 88 ? 3.457 3.103 -13.261 1.00 93.69 88 GLU A CA 1
ATOM 714 C C . GLU A 1 88 ? 2.665 3.805 -12.155 1.00 93.69 88 GLU A C 1
ATOM 716 O O . GLU A 1 88 ? 2.908 3.545 -10.977 1.00 93.69 88 GLU A O 1
ATOM 721 N N . GLU A 1 89 ? 1.697 4.647 -12.525 1.00 93.12 89 GLU A N 1
ATOM 722 C CA . GLU A 1 89 ? 0.855 5.343 -11.551 1.00 93.12 89 GLU A CA 1
ATOM 723 C C . GLU A 1 89 ? -0.047 4.365 -10.790 1.00 93.12 89 GLU A C 1
ATOM 725 O O . GLU A 1 89 ? -0.140 4.456 -9.567 1.00 93.12 89 GLU A O 1
ATOM 730 N N . LEU A 1 90 ? -0.649 3.397 -11.489 1.00 95.12 90 LEU A N 1
ATOM 731 C CA . LEU A 1 90 ? -1.486 2.361 -10.875 1.00 95.12 90 LEU A CA 1
ATOM 732 C C . LEU A 1 90 ? -0.696 1.449 -9.939 1.00 95.12 90 LEU A C 1
ATOM 734 O O . LEU A 1 90 ? -1.186 1.074 -8.874 1.00 95.12 90 LEU A O 1
ATOM 738 N N . PHE A 1 91 ? 0.524 1.082 -10.333 1.00 96.44 91 PHE A N 1
ATOM 739 C CA . PHE A 1 91 ? 1.398 0.260 -9.509 1.00 96.44 91 PHE A CA 1
ATOM 740 C C . PHE A 1 91 ? 1.784 0.998 -8.223 1.00 96.44 91 PHE A C 1
ATOM 742 O O . PHE A 1 91 ? 1.683 0.428 -7.138 1.00 96.44 91 PHE A O 1
ATOM 749 N N . ASP A 1 92 ? 2.158 2.277 -8.324 1.00 95.88 92 ASP A N 1
ATOM 750 C CA . ASP A 1 92 ? 2.463 3.094 -7.148 1.00 95.88 92 ASP A CA 1
ATOM 751 C C . ASP A 1 92 ? 1.235 3.253 -6.238 1.00 95.88 92 ASP A C 1
ATOM 753 O O . ASP A 1 92 ? 1.352 3.090 -5.025 1.00 95.88 92 ASP A O 1
ATOM 757 N N . GLU A 1 93 ? 0.054 3.537 -6.801 1.00 96.88 93 GLU A N 1
ATOM 758 C CA . GLU A 1 93 ? -1.197 3.659 -6.039 1.00 96.88 93 GLU A CA 1
ATOM 759 C C . GLU A 1 93 ? -1.527 2.361 -5.290 1.00 96.88 93 GLU A C 1
ATOM 761 O O . GLU A 1 93 ? -1.841 2.390 -4.095 1.00 96.88 93 GLU A O 1
ATOM 766 N N . PHE A 1 94 ? -1.384 1.217 -5.966 1.00 97.88 94 PHE A N 1
ATOM 767 C CA . PHE A 1 94 ? -1.549 -0.101 -5.363 1.00 97.88 94 PHE A CA 1
ATOM 7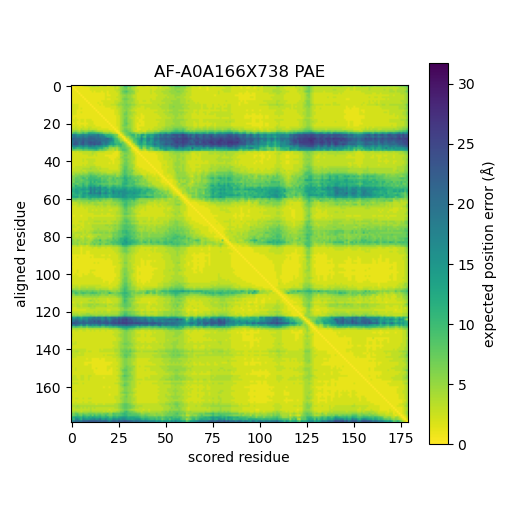68 C C . PHE A 1 94 ? -0.607 -0.314 -4.182 1.00 97.88 94 PHE A C 1
ATOM 770 O O . PHE A 1 94 ? -1.057 -0.704 -3.103 1.00 97.88 94 PHE A O 1
ATOM 777 N N . GLU A 1 95 ? 0.687 -0.059 -4.369 1.00 97.62 95 GLU A N 1
ATOM 778 C CA . GLU A 1 95 ? 1.681 -0.281 -3.325 1.00 97.62 95 GLU A CA 1
ATOM 779 C C . GLU A 1 95 ? 1.492 0.650 -2.130 1.00 97.62 95 GLU A C 1
ATOM 781 O O . GLU A 1 95 ? 1.663 0.209 -0.996 1.00 97.62 95 GLU A O 1
ATOM 786 N N . ILE A 1 96 ? 1.090 1.905 -2.353 1.00 97.88 96 ILE A N 1
ATOM 787 C CA . ILE A 1 96 ? 0.788 2.836 -1.259 1.00 97.88 96 ILE A CA 1
ATOM 788 C C . ILE A 1 96 ? -0.410 2.332 -0.454 1.00 97.88 96 ILE A C 1
ATOM 790 O O . ILE A 1 96 ? -0.344 2.280 0.774 1.00 97.88 96 ILE A O 1
ATOM 794 N N . LEU A 1 97 ? -1.503 1.939 -1.117 1.00 98.31 97 LEU A N 1
ATOM 795 C CA . LEU A 1 97 ? -2.679 1.406 -0.426 1.00 98.31 97 LEU A CA 1
ATOM 796 C C . LEU A 1 97 ? -2.349 0.119 0.326 1.00 98.31 97 LEU A C 1
ATOM 798 O O . LEU A 1 97 ? -2.755 -0.034 1.475 1.00 98.31 97 LEU A O 1
ATOM 802 N N . PHE A 1 98 ? -1.580 -0.779 -0.288 1.00 98.25 98 PHE A N 1
ATOM 803 C CA . PHE A 1 98 ? -1.125 -2.004 0.355 1.00 98.25 98 PHE A CA 1
ATOM 804 C C . PHE A 1 98 ? -0.287 -1.702 1.606 1.00 98.25 98 PHE A C 1
ATOM 806 O O . PHE A 1 98 ? -0.583 -2.228 2.680 1.00 98.25 98 PHE A O 1
ATOM 813 N N . ALA A 1 99 ? 0.696 -0.803 1.497 1.00 97.69 99 ALA A N 1
ATOM 814 C CA . ALA A 1 99 ? 1.546 -0.388 2.607 1.00 97.69 99 ALA A CA 1
ATOM 815 C C . ALA A 1 99 ? 0.739 0.212 3.765 1.00 97.69 99 ALA A C 1
ATOM 817 O O . ALA A 1 99 ? 0.924 -0.175 4.919 1.00 97.69 99 ALA A O 1
ATOM 818 N N . LEU A 1 100 ? -0.193 1.118 3.457 1.00 98.31 100 LEU A N 1
ATOM 819 C CA . LEU A 1 100 ? -1.023 1.783 4.459 1.00 98.31 100 LEU A CA 1
ATOM 820 C C . LEU A 1 100 ? -2.029 0.835 5.110 1.00 98.31 100 LEU A C 1
ATOM 822 O O . LEU A 1 100 ? -2.265 0.948 6.308 1.00 98.31 100 LEU A O 1
ATOM 826 N N . VAL A 1 101 ? -2.600 -0.118 4.369 1.00 97.94 101 VAL A N 1
ATOM 827 C CA . VAL A 1 101 ? -3.484 -1.129 4.966 1.00 97.94 101 VAL A CA 1
ATOM 828 C C . VAL A 1 101 ? -2.705 -2.042 5.910 1.00 97.94 101 VAL A C 1
ATOM 830 O O . VAL A 1 101 ? -3.186 -2.332 6.999 1.00 97.94 101 VAL A O 1
ATOM 833 N N . VAL A 1 102 ? -1.493 -2.460 5.548 1.00 97.25 102 VAL A N 1
ATOM 834 C CA . VAL A 1 102 ? -0.634 -3.249 6.447 1.00 97.25 102 VAL A CA 1
ATOM 835 C C . VAL A 1 102 ? -0.278 -2.450 7.706 1.00 97.25 102 VAL A C 1
ATOM 837 O O . VAL A 1 102 ? -0.402 -2.968 8.814 1.00 97.25 102 VAL A O 1
ATOM 840 N N . ALA A 1 103 ? 0.083 -1.177 7.545 1.00 97.31 103 ALA A N 1
ATOM 841 C CA . ALA A 1 103 ? 0.370 -0.266 8.650 1.00 97.31 103 ALA A CA 1
ATOM 842 C C . ALA A 1 103 ? -0.834 -0.073 9.585 1.00 97.31 103 ALA A C 1
ATOM 844 O O . ALA A 1 103 ? -0.686 -0.128 10.805 1.00 97.31 103 ALA A O 1
ATOM 845 N N . ASP A 1 104 ? -2.030 0.084 9.019 1.00 97.62 104 ASP A N 1
ATOM 846 C CA . ASP A 1 104 ? -3.287 0.162 9.760 1.00 97.62 104 ASP A CA 1
ATOM 847 C C . ASP A 1 104 ? -3.560 -1.128 10.540 1.00 97.62 104 ASP A C 1
ATOM 849 O O . ASP A 1 104 ? -3.871 -1.079 11.728 1.00 97.62 104 ASP A O 1
ATOM 853 N N . LEU A 1 105 ? -3.403 -2.286 9.897 1.00 95.38 105 LEU A N 1
ATOM 854 C CA . LEU A 1 105 ? -3.622 -3.587 10.525 1.00 95.38 105 LEU A CA 1
ATOM 855 C C . LEU A 1 105 ? -2.658 -3.843 11.688 1.00 95.38 105 LEU A C 1
ATOM 857 O O . LEU A 1 105 ? -3.107 -4.290 12.739 1.00 95.38 105 LEU A O 1
ATOM 861 N N . ASN A 1 106 ? -1.372 -3.513 11.532 1.00 93.75 106 ASN A N 1
ATOM 862 C CA . ASN A 1 106 ? -0.403 -3.584 12.629 1.00 93.75 106 ASN A CA 1
ATOM 863 C C . ASN A 1 106 ? -0.801 -2.651 13.780 1.00 93.75 106 ASN A C 1
ATOM 865 O O . ASN A 1 106 ? -0.838 -3.075 14.932 1.00 93.75 106 ASN A O 1
ATOM 869 N N . LYS A 1 107 ? -1.184 -1.408 13.468 1.00 93.25 107 LYS A N 1
ATOM 870 C CA . LYS A 1 107 ? -1.611 -0.431 14.476 1.00 93.25 107 LYS A CA 1
ATOM 871 C C . LYS A 1 107 ? -2.821 -0.895 15.287 1.00 93.25 107 LYS A C 1
ATOM 873 O O . LYS A 1 107 ? -2.897 -0.621 16.476 1.00 93.25 107 LYS A O 1
ATOM 878 N N . GLN A 1 108 ? -3.788 -1.559 14.651 1.00 91.25 108 GLN A N 1
ATOM 879 C CA . GLN A 1 108 ? -4.973 -2.076 15.346 1.00 91.25 108 GLN A CA 1
ATOM 880 C C . GLN A 1 108 ? -4.683 -3.237 16.291 1.00 91.25 108 GLN A C 1
ATOM 882 O O . GLN A 1 108 ? -5.495 -3.506 17.170 1.00 91.25 108 GLN A O 1
ATOM 887 N N . ASP A 1 109 ? -3.576 -3.936 16.079 1.00 87.69 109 ASP A N 1
ATOM 888 C CA . ASP A 1 109 ? -3.129 -5.046 16.917 1.00 87.69 109 ASP A CA 1
ATOM 889 C C . ASP A 1 109 ? -2.100 -4.576 17.961 1.00 87.69 109 ASP A C 1
ATOM 891 O O . ASP A 1 109 ? -1.249 -5.345 18.398 1.00 87.69 109 ASP A O 1
ATOM 895 N N . ASP A 1 110 ? -2.124 -3.276 18.290 1.00 83.81 110 ASP A N 1
ATOM 896 C CA . ASP A 1 110 ? -1.195 -2.589 19.195 1.00 83.81 110 ASP A CA 1
ATOM 897 C C . ASP A 1 110 ? 0.296 -2.799 18.847 1.00 83.81 110 ASP A C 1
ATOM 899 O O . ASP A 1 110 ? 1.187 -2.659 19.692 1.00 83.81 110 ASP A O 1
ATOM 903 N N . ARG A 1 111 ? 0.593 -3.113 17.578 1.00 83.88 111 ARG A N 1
ATOM 904 C CA . ARG A 1 111 ? 1.957 -3.219 17.050 1.00 83.88 111 ARG A CA 1
ATOM 905 C C . ARG A 1 111 ? 2.444 -1.877 16.513 1.00 83.88 111 ARG A C 1
ATOM 907 O O . ARG A 1 111 ? 1.679 -0.955 16.231 1.00 83.88 111 ARG A O 1
ATOM 914 N N . TYR A 1 112 ? 3.761 -1.785 16.347 1.00 87.44 112 TYR A N 1
ATOM 915 C CA . TYR A 1 112 ? 4.405 -0.638 15.716 1.00 87.44 112 TYR A CA 1
ATOM 916 C C . TYR A 1 112 ? 3.877 -0.411 14.290 1.00 87.44 112 TYR A C 1
ATOM 918 O O . TYR A 1 112 ? 3.620 -1.368 13.555 1.00 87.44 112 TYR A O 1
ATOM 926 N N . VAL A 1 113 ? 3.737 0.856 13.888 1.00 91.69 113 VAL A N 1
ATOM 927 C CA . VAL A 1 113 ? 3.267 1.209 12.545 1.00 91.69 113 VAL A CA 1
ATOM 928 C C . VAL A 1 113 ? 4.338 0.874 11.526 1.00 91.69 113 VAL A C 1
ATOM 930 O O . VAL A 1 113 ? 5.325 1.580 11.359 1.00 91.69 113 VAL A O 1
ATOM 933 N N . TRP A 1 114 ? 4.106 -0.216 10.810 1.00 93.62 114 TRP A N 1
ATOM 934 C CA . TRP A 1 114 ? 4.981 -0.686 9.754 1.00 93.62 114 TRP A CA 1
ATOM 935 C C . TRP A 1 114 ? 4.165 -1.197 8.573 1.00 93.62 114 TRP A C 1
ATOM 937 O O . TRP A 1 114 ? 3.125 -1.832 8.749 1.00 93.62 114 TRP A O 1
ATOM 947 N N . GLY A 1 115 ? 4.670 -0.948 7.370 1.00 93.31 115 GLY A N 1
ATOM 948 C CA . GLY A 1 115 ? 4.132 -1.492 6.133 1.00 93.31 115 GLY A CA 1
ATOM 949 C C . GLY A 1 115 ? 5.208 -1.545 5.047 1.00 93.31 115 GLY A C 1
ATOM 950 O O . GLY A 1 115 ? 6.153 -0.748 5.086 1.00 93.31 115 GLY A O 1
ATOM 951 N N . PRO A 1 116 ? 5.073 -2.462 4.075 1.00 93.94 116 PRO A N 1
ATOM 952 C CA . PRO A 1 116 ? 6.085 -2.709 3.058 1.00 93.94 116 PRO A CA 1
ATOM 953 C C . PRO A 1 116 ? 6.337 -1.461 2.216 1.00 93.94 116 PRO A C 1
ATOM 955 O O . PRO A 1 116 ? 5.410 -0.737 1.855 1.00 93.94 116 PRO A O 1
ATOM 958 N N . LEU A 1 117 ? 7.602 -1.217 1.888 1.00 91.56 117 LEU A N 1
ATOM 959 C CA . LEU A 1 117 ? 8.010 -0.049 1.120 1.00 91.56 117 LEU A CA 1
ATOM 960 C C . LEU A 1 117 ? 8.170 -0.396 -0.363 1.00 91.56 117 LEU A C 1
ATOM 962 O O . LEU A 1 117 ? 9.026 -1.198 -0.741 1.00 91.56 117 LEU A O 1
ATOM 966 N N . GLY A 1 118 ? 7.339 0.230 -1.192 1.00 92.25 118 GLY A N 1
ATOM 967 C CA . GLY A 1 118 ? 7.328 0.068 -2.645 1.00 92.25 118 GLY A CA 1
ATOM 968 C C . GLY A 1 118 ? 8.141 1.126 -3.393 1.00 92.25 118 GLY A C 1
ATOM 969 O O . GLY A 1 118 ? 8.740 2.026 -2.789 1.00 92.25 118 GLY A O 1
ATOM 970 N N . ARG A 1 119 ? 8.116 1.071 -4.732 1.00 92.00 119 ARG A N 1
ATOM 971 C CA . ARG A 1 119 ? 8.857 2.005 -5.609 1.00 92.00 119 ARG A CA 1
ATOM 972 C C . ARG A 1 119 ? 8.511 3.467 -5.338 1.00 92.00 119 ARG A C 1
ATOM 974 O O . ARG A 1 119 ? 9.363 4.347 -5.478 1.00 92.00 119 ARG A O 1
ATOM 981 N N . PHE A 1 120 ? 7.288 3.734 -4.885 1.00 92.81 120 PHE A N 1
ATOM 982 C CA . PHE A 1 120 ? 6.835 5.070 -4.499 1.00 92.81 120 PHE A CA 1
ATOM 983 C C . PHE A 1 120 ? 7.744 5.760 -3.463 1.00 92.81 120 PHE A C 1
ATOM 985 O O . PHE A 1 120 ? 7.834 6.990 -3.467 1.00 92.81 120 PHE A O 1
ATOM 992 N N . GLY A 1 121 ? 8.451 5.003 -2.610 1.00 89.75 121 GLY A N 1
ATOM 993 C CA . GLY A 1 121 ? 9.286 5.545 -1.535 1.00 89.75 121 GLY A CA 1
ATOM 994 C C . GLY A 1 121 ? 10.462 6.393 -2.028 1.00 89.75 121 GLY A C 1
ATOM 995 O O . GLY A 1 121 ? 10.715 7.476 -1.505 1.00 89.75 121 GLY A O 1
ATOM 996 N N . TRP A 1 122 ? 11.161 5.953 -3.080 1.00 86.56 122 TRP A N 1
ATOM 997 C CA . TRP A 1 122 ? 12.313 6.684 -3.630 1.00 86.56 122 TRP A CA 1
ATOM 998 C C . TRP A 1 122 ? 11.911 7.673 -4.733 1.00 86.56 122 TRP A C 1
ATOM 1000 O O . TRP A 1 122 ? 12.704 8.539 -5.111 1.00 86.56 122 TRP A O 1
ATOM 1010 N N . LYS A 1 123 ? 10.671 7.606 -5.235 1.00 86.19 123 LYS A N 1
ATOM 1011 C CA . LYS A 1 123 ? 10.143 8.529 -6.258 1.00 86.19 123 LYS A CA 1
ATOM 1012 C C . LYS A 1 123 ? 9.925 9.954 -5.750 1.00 86.19 123 LYS A C 1
ATOM 1014 O O . LYS A 1 123 ? 9.848 10.874 -6.559 1.00 86.19 123 LYS A O 1
ATOM 1019 N N . ASN A 1 124 ? 9.952 10.170 -4.434 1.00 69.69 124 ASN A N 1
ATOM 1020 C CA . ASN A 1 124 ? 9.990 11.505 -3.824 1.00 69.69 124 ASN A CA 1
ATOM 1021 C C . ASN A 1 124 ? 11.253 12.324 -4.216 1.00 69.69 124 ASN A C 1
ATOM 1023 O O . ASN A 1 124 ? 11.347 13.512 -3.931 1.00 69.69 124 ASN A O 1
ATOM 1027 N N . ARG A 1 125 ? 12.229 11.692 -4.892 1.00 60.41 125 ARG A N 1
ATOM 1028 C CA . ARG A 1 125 ? 13.515 12.258 -5.339 1.00 60.41 125 ARG A CA 1
ATOM 1029 C C . ARG A 1 125 ? 13.440 13.163 -6.581 1.00 60.41 125 ARG A C 1
ATOM 1031 O O . ARG A 1 125 ? 14.373 13.929 -6.811 1.00 60.41 125 ARG A O 1
ATOM 1038 N N . ARG A 1 126 ? 12.409 13.059 -7.430 1.00 55.91 126 ARG A N 1
ATOM 1039 C CA . ARG A 1 126 ? 12.318 13.834 -8.690 1.00 55.91 126 ARG A CA 1
ATOM 1040 C C . ARG A 1 126 ? 11.355 15.006 -8.517 1.00 55.91 126 ARG A C 1
ATOM 1042 O O . ARG A 1 126 ? 10.262 14.807 -8.004 1.00 55.91 126 ARG A O 1
ATOM 1049 N N . HIS A 1 127 ? 11.765 16.207 -8.943 1.00 49.12 127 HIS A N 1
ATOM 1050 C CA . HIS A 1 127 ? 10.967 17.441 -8.891 1.00 49.12 127 HIS A CA 1
ATOM 1051 C C . HIS A 1 127 ? 9.495 17.180 -9.268 1.00 49.12 127 HIS A C 1
ATOM 1053 O O . HIS A 1 127 ? 9.186 16.919 -10.427 1.00 49.12 127 HIS A O 1
ATOM 1059 N N . GLY A 1 128 ? 8.601 17.211 -8.276 1.00 67.31 128 GLY A N 1
ATOM 1060 C CA . GLY A 1 128 ? 7.196 16.843 -8.435 1.00 67.31 128 GLY A CA 1
ATOM 1061 C C . GLY A 1 128 ? 6.515 16.530 -7.100 1.00 67.31 128 GLY A C 1
ATOM 1062 O O . GLY A 1 128 ? 7.152 16.493 -6.052 1.00 67.31 128 GLY A O 1
ATOM 1063 N N . THR A 1 129 ? 5.196 16.327 -7.132 1.00 80.12 129 THR A N 1
ATOM 1064 C CA . THR A 1 129 ? 4.462 15.765 -5.984 1.00 80.12 129 THR A CA 1
ATOM 1065 C C . THR A 1 129 ? 4.708 14.259 -5.963 1.00 80.12 129 THR A C 1
ATOM 1067 O O . THR A 1 129 ? 4.480 13.608 -6.981 1.00 80.12 129 THR A O 1
ATOM 1070 N N . SER A 1 130 ? 5.167 13.703 -4.838 1.00 90.56 130 SER A N 1
ATOM 1071 C CA . SER A 1 130 ? 5.378 12.255 -4.726 1.00 90.56 130 SER A CA 1
ATOM 1072 C C . SER A 1 130 ? 4.066 11.483 -4.933 1.00 90.56 130 SER A C 1
ATOM 1074 O O . SER A 1 130 ? 2.996 12.018 -4.619 1.00 90.56 130 SER A O 1
ATOM 1076 N N . PRO A 1 131 ? 4.111 10.226 -5.416 1.00 94.00 131 PRO A N 1
ATOM 1077 C CA . PRO A 1 131 ? 2.903 9.412 -5.571 1.00 94.00 131 PRO A CA 1
ATOM 1078 C C . PRO A 1 131 ? 2.100 9.298 -4.265 1.00 94.00 131 PRO A C 1
ATOM 1080 O O . PRO A 1 131 ? 0.877 9.425 -4.271 1.00 94.00 131 PRO A O 1
ATOM 1083 N N . PHE A 1 132 ? 2.800 9.186 -3.130 1.00 95.25 132 PHE A N 1
ATOM 1084 C CA . PHE A 1 132 ? 2.202 9.182 -1.795 1.00 95.25 132 PHE A CA 1
ATOM 1085 C C . PHE A 1 132 ? 1.405 10.462 -1.502 1.00 95.25 132 PHE A C 1
ATOM 1087 O O . PHE A 1 132 ? 0.240 10.409 -1.113 1.00 95.25 132 PHE A O 1
ATOM 1094 N N . GLU A 1 133 ? 2.008 11.630 -1.736 1.00 93.94 133 GLU A N 1
ATOM 1095 C CA . GLU A 1 133 ? 1.349 12.920 -1.514 1.00 93.94 133 GLU A CA 1
ATOM 1096 C C . GLU A 1 133 ? 0.209 13.167 -2.514 1.00 93.94 133 GLU A C 1
ATOM 1098 O O . GLU A 1 133 ? -0.789 13.797 -2.162 1.00 93.94 133 GLU A O 1
ATOM 1103 N N . LYS A 1 134 ? 0.319 12.664 -3.753 1.00 94.69 134 LYS A N 1
ATOM 1104 C CA . LYS A 1 134 ? -0.761 12.717 -4.755 1.00 94.69 134 LYS A CA 1
ATOM 1105 C C . LYS A 1 134 ? -1.988 11.953 -4.249 1.00 94.69 134 LYS A C 1
ATOM 1107 O O . LYS A 1 134 ? -3.073 12.532 -4.205 1.00 94.69 134 LYS A O 1
ATOM 1112 N N . LEU A 1 135 ? -1.795 10.711 -3.800 1.00 96.62 135 LEU A N 1
ATOM 1113 C CA . LEU A 1 135 ? -2.855 9.853 -3.268 1.00 96.62 135 LEU A CA 1
ATOM 1114 C C . LEU A 1 135 ? -3.483 10.444 -2.002 1.00 96.62 135 LEU A C 1
ATOM 1116 O O . LEU A 1 135 ? -4.704 10.545 -1.902 1.00 96.62 135 LEU A O 1
ATOM 1120 N N . ARG A 1 136 ? -2.670 10.925 -1.055 1.00 96.50 136 ARG A N 1
ATOM 1121 C CA . ARG A 1 136 ? -3.186 11.556 0.169 1.00 96.50 136 ARG A CA 1
ATOM 1122 C C . ARG A 1 136 ? -4.009 12.813 -0.130 1.00 96.50 136 ARG A C 1
ATOM 1124 O O . ARG A 1 136 ? -5.070 13.010 0.461 1.00 96.50 136 ARG A O 1
ATOM 1131 N N . LYS A 1 137 ? -3.579 13.648 -1.085 1.00 96.25 137 LYS A N 1
ATOM 1132 C CA . LYS A 1 137 ? -4.359 14.817 -1.537 1.00 96.25 137 LYS A CA 1
ATOM 1133 C C . LYS A 1 137 ? -5.679 14.413 -2.189 1.00 96.25 137 LYS A C 1
ATOM 1135 O O . LYS A 1 137 ? -6.674 15.111 -2.005 1.00 96.25 137 LYS A O 1
ATOM 1140 N N . GLU A 1 138 ? -5.700 13.328 -2.957 1.00 96.06 138 GLU A N 1
ATOM 1141 C CA . GLU A 1 138 ? -6.936 12.784 -3.522 1.00 96.06 138 GLU A CA 1
ATOM 1142 C C . GLU A 1 138 ? -7.897 12.334 -2.418 1.00 96.06 138 GLU A C 1
ATOM 1144 O O . GLU A 1 138 ? -9.043 12.792 -2.377 1.00 96.06 138 GLU A O 1
ATOM 1149 N N . ALA A 1 139 ? -7.406 11.532 -1.472 1.00 97.50 139 ALA A N 1
ATOM 1150 C CA . ALA A 1 139 ? -8.171 11.092 -0.316 1.00 97.50 139 ALA A CA 1
ATOM 1151 C C . ALA A 1 139 ? -8.748 12.284 0.463 1.00 97.50 139 ALA A C 1
ATOM 1153 O O . ALA A 1 139 ? -9.935 12.296 0.780 1.00 97.50 139 ALA A O 1
ATOM 1154 N N . ALA A 1 140 ? -7.956 13.335 0.693 1.00 97.81 140 ALA A N 1
ATOM 1155 C CA . ALA A 1 140 ? -8.383 14.534 1.413 1.00 97.81 140 ALA A CA 1
ATOM 1156 C C . ALA A 1 140 ? -9.497 15.327 0.705 1.00 97.81 140 ALA A C 1
ATOM 1158 O O . ALA A 1 140 ? -10.330 15.949 1.371 1.0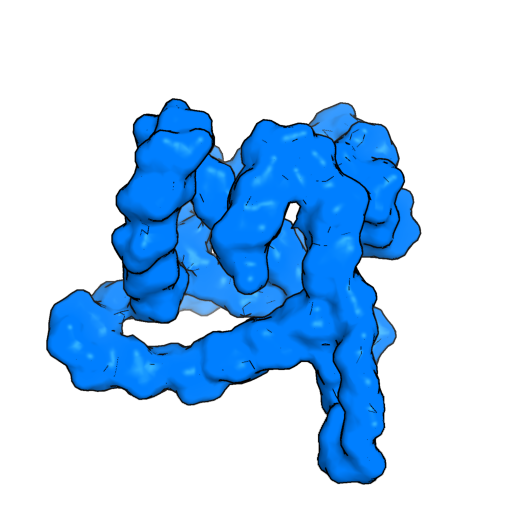0 97.81 140 ALA A O 1
ATOM 1159 N N . ARG A 1 141 ? -9.549 15.303 -0.636 1.00 97.94 141 ARG A N 1
ATOM 1160 C CA . ARG A 1 141 ? -10.608 15.970 -1.417 1.00 97.94 141 ARG A CA 1
ATOM 1161 C C . ARG A 1 141 ? -11.959 15.286 -1.250 1.00 97.94 141 ARG A C 1
ATOM 1163 O O . ARG A 1 141 ? -12.982 15.965 -1.219 1.00 97.94 141 ARG A O 1
ATOM 1170 N N . SER A 1 142 ? -11.967 13.960 -1.152 1.00 96.88 142 SER A N 1
ATOM 1171 C CA . SER A 1 142 ? -13.201 13.171 -1.095 1.00 96.88 142 SER A CA 1
ATOM 1172 C C . SER A 1 142 ? -13.553 12.678 0.312 1.00 96.88 142 SER A C 1
ATOM 1174 O O . SER A 1 142 ? -14.715 12.359 0.561 1.00 96.88 142 SER A O 1
ATOM 1176 N N . LYS A 1 143 ? -12.605 12.664 1.253 1.00 97.81 143 LYS A N 1
ATOM 1177 C CA . LYS A 1 143 ? -12.760 12.197 2.641 1.00 97.81 143 LYS A CA 1
ATOM 1178 C C . LYS A 1 143 ? -13.483 10.844 2.704 1.00 97.81 143 LYS A C 1
ATOM 1180 O O . LYS A 1 143 ? -13.119 9.915 1.990 1.00 97.81 143 LYS A O 1
ATOM 1185 N N . ASN A 1 144 ? -14.556 10.738 3.491 1.00 96.81 144 ASN A N 1
ATOM 1186 C CA . ASN A 1 144 ? -15.374 9.524 3.609 1.00 96.81 144 ASN A CA 1
ATOM 1187 C C . ASN A 1 144 ? -16.074 9.111 2.300 1.00 96.81 144 ASN A C 1
ATOM 1189 O O . ASN A 1 144 ? -16.558 7.988 2.199 1.00 96.81 144 ASN A O 1
ATOM 1193 N N . ASN A 1 145 ? -16.110 9.983 1.285 1.00 97.75 145 ASN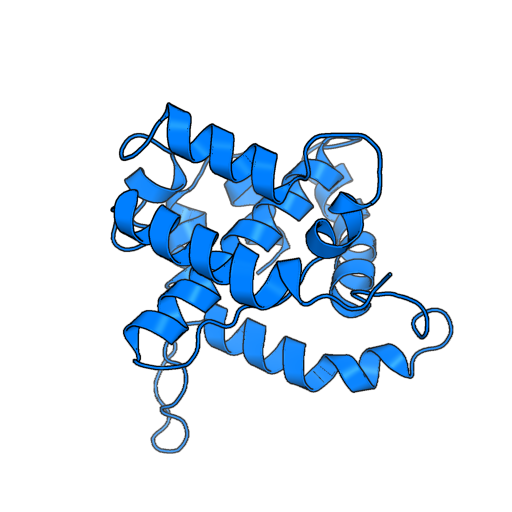 A N 1
ATOM 1194 C CA . ASN A 1 145 ? -16.602 9.646 -0.050 1.00 97.75 145 ASN A CA 1
ATOM 1195 C C . ASN A 1 145 ? -15.514 9.102 -0.990 1.00 97.75 145 ASN A C 1
ATOM 1197 O O . ASN A 1 145 ? -15.837 8.735 -2.121 1.00 97.75 145 ASN A O 1
ATOM 1201 N N . TRP A 1 146 ? -14.250 9.051 -0.560 1.00 98.31 146 TRP A N 1
ATOM 1202 C CA . TRP A 1 146 ? -13.169 8.466 -1.350 1.00 98.31 146 TRP A CA 1
ATOM 1203 C C . TRP A 1 146 ? -13.401 6.962 -1.547 1.00 98.31 146 TRP A C 1
ATOM 1205 O O . TRP A 1 146 ? -13.856 6.270 -0.633 1.00 98.31 146 TRP A O 1
ATOM 1215 N N . GLY A 1 147 ? -13.116 6.457 -2.750 1.00 98.00 147 GLY A N 1
ATOM 1216 C CA . GLY A 1 147 ? -13.452 5.094 -3.176 1.00 98.00 147 GLY A CA 1
ATOM 1217 C C . GLY A 1 147 ? -13.001 3.992 -2.203 1.00 98.00 147 GLY A C 1
ATOM 1218 O O . GLY A 1 147 ? -13.851 3.210 -1.767 1.00 98.00 147 GLY A O 1
ATOM 1219 N N . PRO A 1 148 ? -11.717 3.962 -1.798 1.00 98.25 148 PRO A N 1
ATOM 1220 C CA . PRO A 1 148 ? -11.194 3.051 -0.777 1.00 98.25 148 PRO A CA 1
ATOM 1221 C C . PRO A 1 148 ? -11.964 3.087 0.550 1.00 98.25 148 PRO A C 1
ATOM 1223 O O . PRO A 1 148 ? -12.340 2.041 1.081 1.00 98.25 148 PRO A O 1
ATOM 1226 N N . ILE A 1 149 ? -12.274 4.284 1.056 1.00 98.50 149 ILE A N 1
ATOM 1227 C CA . ILE A 1 149 ? -12.991 4.461 2.328 1.00 98.50 149 ILE A CA 1
ATOM 1228 C C . ILE A 1 149 ? -14.432 3.971 2.208 1.00 98.50 149 ILE A C 1
ATOM 1230 O O . ILE A 1 149 ? -14.887 3.181 3.032 1.00 98.50 149 ILE A O 1
ATOM 1234 N N . LYS A 1 150 ? -15.140 4.339 1.133 1.00 98.19 150 LYS A N 1
ATOM 1235 C CA . LYS A 1 150 ? -16.501 3.838 0.870 1.00 98.19 150 LYS A CA 1
ATOM 1236 C C . LYS A 1 150 ? -16.565 2.319 0.727 1.00 98.19 150 LYS A C 1
ATOM 1238 O O . LYS A 1 150 ? -17.612 1.729 0.982 1.00 98.19 150 LYS A O 1
ATOM 1243 N N . ALA A 1 151 ? -15.479 1.691 0.286 1.00 97.75 151 ALA A N 1
ATOM 1244 C CA . ALA A 1 151 ? -15.373 0.243 0.178 1.00 97.75 151 ALA A CA 1
ATOM 1245 C C . ALA A 1 151 ? -15.066 -0.461 1.511 1.00 97.75 151 ALA A C 1
ATOM 1247 O O . ALA A 1 151 ? -15.034 -1.688 1.542 1.00 97.75 151 ALA A O 1
ATOM 1248 N N . GLY A 1 152 ? -14.879 0.292 2.600 1.00 97.56 152 GLY A N 1
ATOM 1249 C CA . GLY A 1 152 ? -14.649 -0.239 3.942 1.00 97.56 152 GLY A CA 1
ATOM 1250 C C . GLY A 1 152 ? -13.178 -0.336 4.343 1.00 97.56 152 GLY A C 1
ATOM 1251 O O . GLY A 1 152 ? -12.894 -0.817 5.440 1.00 97.56 152 GLY A O 1
ATOM 1252 N N . MET A 1 153 ? -12.237 0.138 3.515 1.00 98.00 153 MET A N 1
ATOM 1253 C CA . MET A 1 153 ? -10.835 0.214 3.937 1.00 98.00 153 MET A CA 1
ATOM 1254 C C . MET A 1 153 ? -10.679 1.176 5.114 1.00 98.00 153 MET A C 1
ATOM 1256 O O . MET A 1 153 ? -11.438 2.140 5.237 1.00 98.00 153 MET A O 1
ATOM 1260 N N . PHE A 1 154 ? -9.708 0.904 5.987 1.00 97.94 154 PHE A N 1
ATOM 1261 C CA . PHE A 1 154 ? -9.455 1.685 7.205 1.00 97.94 154 PHE A CA 1
ATOM 1262 C C . PHE A 1 154 ? -10.701 1.778 8.105 1.00 97.94 154 PHE A C 1
ATOM 1264 O O . PHE A 1 154 ? -11.009 2.819 8.686 1.00 97.94 154 PHE A O 1
ATOM 1271 N N . GLY A 1 155 ? -11.493 0.700 8.156 1.00 96.38 155 GLY A N 1
ATOM 1272 C CA . GLY A 1 155 ? -12.767 0.665 8.880 1.00 96.38 155 GLY A CA 1
ATOM 1273 C C . GLY A 1 155 ? -13.835 1.606 8.311 1.00 96.38 155 GLY A C 1
ATOM 1274 O O . GLY A 1 155 ? -14.756 1.984 9.030 1.00 96.38 155 GLY A O 1
ATOM 1275 N N . GLY A 1 156 ? -13.698 2.026 7.050 1.00 97.69 156 GLY A N 1
ATOM 1276 C CA . GLY A 1 156 ? -14.609 2.967 6.402 1.00 97.69 156 GLY A CA 1
ATOM 1277 C C . GLY A 1 156 ? -14.503 4.399 6.927 1.00 97.69 156 GLY A C 1
ATOM 1278 O O . GLY A 1 156 ? -15.462 5.161 6.807 1.00 97.69 156 GLY A O 1
ATOM 1279 N N . ARG A 1 157 ? -13.358 4.773 7.516 1.00 98.19 157 ARG A N 1
ATOM 1280 C CA . ARG A 1 157 ? -13.141 6.089 8.129 1.00 98.19 157 ARG A CA 1
ATOM 1281 C C . ARG A 1 157 ? -11.918 6.792 7.555 1.00 98.19 157 ARG A C 1
ATOM 1283 O O . ARG A 1 157 ? -10.791 6.328 7.721 1.00 98.19 157 ARG A O 1
ATOM 1290 N N . TYR A 1 158 ? -12.133 7.958 6.951 1.00 98.44 158 TYR A N 1
ATOM 1291 C CA . TYR A 1 158 ? -11.059 8.805 6.434 1.00 98.44 158 TYR A CA 1
ATOM 1292 C C . TYR A 1 158 ? -10.082 9.226 7.532 1.00 98.44 158 TYR A C 1
ATOM 1294 O O . TYR A 1 158 ? -8.879 9.234 7.306 1.00 98.44 158 TYR A O 1
ATOM 1302 N N . GLU A 1 159 ? -10.576 9.531 8.732 1.00 98.31 159 GLU A N 1
ATOM 1303 C CA . GLU A 1 159 ? -9.726 9.972 9.839 1.00 98.31 159 GLU A CA 1
ATOM 1304 C C . GLU A 1 159 ? -8.708 8.893 10.224 1.00 98.31 159 GLU A C 1
ATOM 1306 O O . GLU A 1 159 ? -7.564 9.210 10.528 1.00 98.31 159 GLU A O 1
ATOM 1311 N N . ARG A 1 160 ? -9.104 7.615 10.146 1.00 97.75 160 ARG A N 1
ATOM 1312 C CA . ARG A 1 160 ? -8.222 6.477 10.425 1.00 97.75 160 ARG A CA 1
ATOM 1313 C C . ARG A 1 160 ? -7.174 6.288 9.328 1.00 97.75 160 ARG A C 1
ATOM 1315 O O . ARG A 1 160 ? -6.012 6.052 9.638 1.00 97.75 160 ARG A O 1
ATOM 1322 N N . PHE A 1 161 ? -7.568 6.442 8.062 1.00 98.44 161 PHE A N 1
ATOM 1323 C CA . PHE A 1 161 ? -6.617 6.492 6.949 1.00 98.44 161 PHE A CA 1
ATOM 1324 C C . PHE A 1 161 ? -5.586 7.608 7.144 1.00 98.44 161 PHE A C 1
ATOM 1326 O O . PHE A 1 161 ? -4.390 7.357 7.048 1.00 98.44 161 PHE A O 1
ATOM 1333 N N . GLU A 1 162 ? -6.043 8.826 7.435 1.00 98.38 162 GLU A N 1
ATOM 1334 C CA . GLU A 1 162 ? -5.178 10.001 7.539 1.00 98.38 162 GLU A CA 1
ATOM 1335 C C . GLU A 1 162 ? -4.200 9.883 8.712 1.00 98.38 162 GLU A C 1
ATOM 1337 O O . GLU A 1 162 ? -3.027 10.218 8.572 1.00 98.38 162 GLU A O 1
ATOM 1342 N N . GLU A 1 163 ? -4.657 9.347 9.845 1.00 97.88 163 GLU A N 1
ATOM 1343 C CA . GLU A 1 163 ? -3.811 9.076 11.007 1.00 97.88 163 GLU A CA 1
ATOM 1344 C C . GLU A 1 163 ? -2.682 8.089 10.672 1.00 97.88 163 GLU A C 1
ATOM 1346 O O . GLU A 1 163 ? -1.519 8.340 10.989 1.00 97.88 163 GLU A O 1
ATOM 1351 N N . VAL A 1 164 ? -3.005 6.979 9.998 1.00 97.88 164 VAL A N 1
ATOM 1352 C CA . VAL A 1 164 ? -2.009 5.979 9.581 1.00 97.88 164 VAL A CA 1
ATOM 1353 C C . VAL A 1 164 ? -1.083 6.542 8.504 1.00 97.88 164 VAL A C 1
ATOM 1355 O O . VAL A 1 164 ? 0.121 6.311 8.561 1.00 97.88 164 VAL A O 1
ATOM 1358 N N . ALA A 1 165 ? -1.607 7.308 7.546 1.00 97.69 165 ALA A N 1
ATOM 1359 C CA . ALA A 1 165 ? -0.817 7.916 6.482 1.00 97.69 165 ALA A CA 1
ATOM 1360 C C . ALA A 1 165 ? 0.187 8.943 7.022 1.00 97.69 165 ALA A C 1
ATOM 1362 O O . A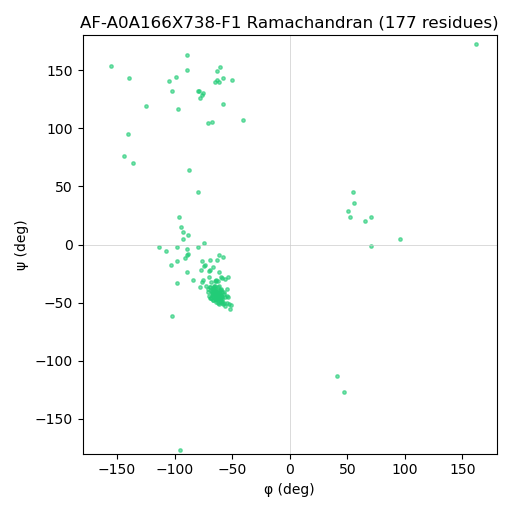LA A 1 165 ? 1.349 8.944 6.614 1.00 97.69 165 ALA A O 1
ATOM 1363 N N . GLU A 1 166 ? -0.233 9.795 7.957 1.00 97.19 166 GLU A N 1
ATOM 1364 C CA . GLU A 1 166 ? 0.656 10.760 8.604 1.00 97.19 166 GLU A CA 1
ATOM 1365 C C . GLU A 1 166 ? 1.748 10.054 9.414 1.00 97.19 166 GLU A C 1
ATOM 1367 O O . GLU A 1 166 ? 2.927 10.393 9.298 1.00 97.19 166 GLU A O 1
ATOM 1372 N N . GLN A 1 167 ? 1.379 9.021 10.173 1.00 96.31 167 GLN A N 1
ATOM 1373 C CA . GLN A 1 167 ? 2.341 8.250 10.950 1.00 96.31 167 GLN A CA 1
ATOM 1374 C C . GLN A 1 167 ? 3.340 7.512 10.049 1.00 96.31 167 GLN A C 1
ATOM 1376 O O . GLN A 1 167 ? 4.547 7.634 10.239 1.00 96.31 167 GLN A O 1
ATOM 1381 N N . TYR A 1 168 ? 2.864 6.831 9.004 1.00 95.94 168 TYR A 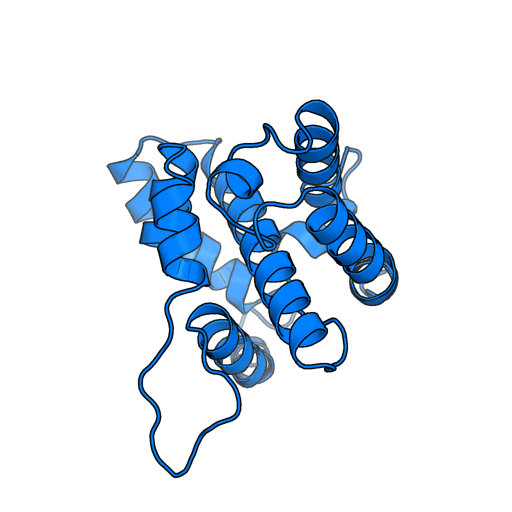N 1
ATOM 1382 C CA . TYR A 1 168 ? 3.715 6.142 8.031 1.00 95.94 168 TYR A CA 1
ATOM 1383 C C . TYR A 1 168 ? 4.687 7.106 7.339 1.00 95.94 168 TYR A C 1
ATOM 1385 O O . TYR A 1 168 ? 5.869 6.804 7.166 1.00 95.94 168 TYR A O 1
ATOM 1393 N N . LYS A 1 169 ? 4.221 8.305 6.977 1.00 94.56 169 LYS A N 1
ATOM 1394 C CA . LYS A 1 169 ? 5.076 9.343 6.398 1.00 94.56 169 LYS A CA 1
ATOM 1395 C C . LYS A 1 169 ? 6.200 9.752 7.351 1.00 94.56 169 LYS A C 1
ATOM 1397 O O . LYS A 1 169 ? 7.353 9.806 6.931 1.00 94.56 169 LYS A O 1
ATOM 1402 N N . ASN A 1 170 ? 5.868 10.049 8.603 1.00 93.00 170 ASN A N 1
ATOM 1403 C CA . ASN A 1 170 ? 6.820 10.600 9.567 1.00 93.00 170 ASN A CA 1
ATOM 1404 C C . ASN A 1 170 ? 7.785 9.547 10.115 1.00 93.00 170 ASN A C 1
ATOM 1406 O O . ASN A 1 170 ? 8.939 9.854 10.403 1.00 93.00 170 ASN A O 1
ATOM 1410 N N . GLU A 1 171 ? 7.330 8.307 10.246 1.00 92.12 171 GLU A N 1
ATOM 1411 C CA . GLU A 1 171 ? 8.107 7.248 10.877 1.00 92.12 171 GLU A CA 1
ATOM 1412 C C . GLU A 1 171 ? 8.836 6.351 9.876 1.00 92.12 171 GLU A C 1
ATOM 1414 O O . GLU A 1 171 ? 9.951 5.911 10.152 1.00 92.12 171 GLU A O 1
ATOM 1419 N N . ILE A 1 172 ? 8.259 6.119 8.695 1.00 91.94 172 ILE A N 1
ATOM 1420 C CA . ILE A 1 172 ? 8.862 5.260 7.671 1.00 91.94 172 ILE A CA 1
ATOM 1421 C C . ILE A 1 172 ? 9.502 6.114 6.581 1.00 91.94 172 ILE A C 1
ATOM 1423 O O . ILE A 1 172 ? 10.717 6.064 6.402 1.00 91.94 172 ILE A O 1
ATOM 1427 N N . LEU A 1 173 ? 8.717 6.940 5.877 1.00 90.62 173 LEU A N 1
ATOM 1428 C CA . LEU A 1 173 ? 9.212 7.662 4.695 1.00 90.62 173 LEU A CA 1
ATOM 1429 C C . LEU A 1 173 ? 10.260 8.731 5.029 1.00 90.62 173 LEU A C 1
ATOM 1431 O O . LEU A 1 173 ? 11.240 8.869 4.299 1.00 90.62 173 LEU A O 1
ATOM 1435 N N . ALA A 1 174 ? 10.083 9.477 6.121 1.00 87.94 174 ALA A N 1
ATOM 1436 C CA . ALA A 1 174 ? 11.023 10.524 6.527 1.00 87.94 174 ALA A CA 1
ATOM 1437 C C . ALA A 1 174 ? 12.367 9.965 7.029 1.00 87.94 174 ALA A C 1
ATOM 1439 O O . ALA A 1 174 ? 13.379 10.659 6.967 1.00 87.94 174 ALA A O 1
ATOM 1440 N N . ASN A 1 175 ? 12.393 8.708 7.486 1.00 86.00 175 ASN A N 1
ATOM 1441 C CA . ASN A 1 175 ? 13.589 8.053 8.018 1.00 86.00 175 ASN A CA 1
ATOM 1442 C C . ASN A 1 175 ? 14.371 7.251 6.964 1.00 86.00 175 ASN A C 1
ATOM 1444 O O . ASN A 1 175 ? 15.370 6.603 7.292 1.00 86.00 175 ASN A O 1
ATOM 1448 N N . LEU A 1 176 ? 13.959 7.300 5.693 1.00 84.31 176 LEU A N 1
ATOM 1449 C CA . LEU A 1 176 ? 14.681 6.655 4.600 1.00 84.31 176 LEU A CA 1
ATOM 1450 C C . LEU A 1 176 ? 16.023 7.350 4.361 1.00 84.31 176 LEU A C 1
ATOM 1452 O O . LEU A 1 176 ? 16.100 8.421 3.764 1.00 84.31 176 LEU A O 1
ATOM 1456 N N . ARG A 1 177 ? 17.109 6.695 4.782 1.00 74.12 177 ARG A N 1
ATOM 1457 C CA . ARG A 1 177 ? 18.502 7.139 4.579 1.00 74.12 177 ARG A CA 1
ATOM 1458 C C . ARG A 1 177 ? 19.015 6.824 3.175 1.00 74.12 177 ARG A C 1
ATOM 1460 O O . ARG A 1 177 ? 20.093 6.266 2.993 1.00 74.12 177 ARG A O 1
ATOM 1467 N N . TRP A 1 178 ? 18.201 7.108 2.171 1.00 72.12 178 TRP A N 1
ATOM 1468 C CA . TRP A 1 178 ? 18.546 6.894 0.765 1.00 72.12 178 TRP A CA 1
ATOM 1469 C C . TRP A 1 178 ? 19.255 8.104 0.144 1.00 72.12 178 TRP A C 1
ATOM 1471 O O . TRP A 1 178 ? 19.495 8.118 -1.068 1.00 72.12 178 TRP A O 1
ATOM 1481 N N . PHE A 1 179 ? 19.602 9.076 0.997 1.00 60.22 179 PHE A N 1
ATOM 1482 C CA . PHE A 1 179 ? 20.147 10.392 0.691 1.00 60.22 179 PHE A CA 1
ATOM 1483 C C . PHE A 1 179 ? 21.257 10.738 1.682 1.00 60.22 179 PHE A C 1
ATOM 1485 O O . PHE A 1 179 ? 21.019 10.567 2.901 1.00 60.22 179 PHE A O 1
#